Protein AF-A0AA43P9N4-F1 (afdb_monomer)

Mean predicted aligned error: 14.71 Å

Solvent-accessible surface area (backbone atoms only — not comparable to full-atom values): 11598 Å² total; per-residue (Å²): 132,89,77,78,71,86,48,99,81,67,68,83,77,79,52,69,88,36,72,72,28,52,76,65,68,48,70,59,49,71,33,60,70,48,72,35,88,64,85,71,75,80,80,84,66,77,82,60,77,43,64,48,75,38,82,87,80,71,42,76,46,72,39,62,70,61,16,50,55,49,43,50,52,39,52,50,49,48,56,54,55,35,32,35,39,61,33,65,57,50,68,34,79,91,37,47,80,45,54,61,52,53,46,49,34,35,52,35,49,56,47,54,71,39,95,83,48,48,77,67,48,51,55,50,31,55,55,38,33,33,74,71,39,74,35,75,68,11,20,52,74,72,35,38,38,74,40,79,70,89,68,69,82,70,84,80,61,81,84,85,80,85,84,80,87,82,84,83,88,78,92,80,80,90,83,83,80,83,89,82,87,86,132

Structure (mmCIF, N/CA/C/O backbone):
data_AF-A0AA43P9N4-F1
#
_entry.id   AF-A0AA43P9N4-F1
#
loop_
_atom_site.group_PDB
_atom_site.id
_atom_site.type_symbol
_atom_site.label_atom_id
_atom_site.label_alt_id
_atom_site.label_comp_id
_atom_site.label_asym_id
_atom_site.label_entity_id
_atom_site.label_seq_id
_atom_site.pdbx_PDB_ins_code
_atom_site.Cartn_x
_atom_site.Cartn_y
_atom_site.Cartn_z
_atom_site.occupancy
_atom_site.B_iso_or_equiv
_atom_site.auth_seq_id
_atom_site.auth_comp_id
_atom_site.auth_asym_id
_atom_site.auth_atom_id
_atom_site.pdbx_PDB_model_num
ATOM 1 N N . MET A 1 1 ? -8.082 39.454 5.914 1.00 48.25 1 MET A N 1
ATOM 2 C CA . MET A 1 1 ? -7.335 38.203 5.646 1.00 48.25 1 MET A CA 1
ATOM 3 C C . MET A 1 1 ? -8.307 37.032 5.696 1.00 48.25 1 MET A C 1
ATOM 5 O O . MET A 1 1 ? -9.006 36.926 6.700 1.00 48.25 1 MET A O 1
ATOM 9 N N . PRO A 1 2 ? -8.410 36.182 4.662 1.00 41.16 2 PRO A N 1
ATOM 10 C CA . PRO A 1 2 ? -9.247 34.990 4.741 1.00 41.16 2 PRO A CA 1
ATOM 11 C C . PRO A 1 2 ? -8.580 33.975 5.681 1.00 41.16 2 PRO A C 1
ATOM 13 O O . PRO A 1 2 ? -7.478 33.499 5.418 1.00 41.16 2 PRO A O 1
ATOM 16 N N . ARG A 1 3 ? -9.220 33.671 6.817 1.00 50.69 3 ARG A N 1
ATOM 17 C CA . ARG A 1 3 ? -8.787 32.587 7.711 1.00 50.69 3 ARG A CA 1
ATOM 18 C C . ARG A 1 3 ? -9.073 31.264 7.002 1.00 50.69 3 ARG A C 1
ATOM 20 O O . ARG A 1 3 ? -10.234 30.933 6.778 1.00 50.69 3 ARG A O 1
ATOM 27 N N . GLY A 1 4 ? -8.021 30.541 6.619 1.00 51.47 4 GLY A N 1
ATOM 28 C CA . GLY A 1 4 ? -8.143 29.205 6.039 1.00 51.47 4 GLY A CA 1
ATOM 29 C C . GLY A 1 4 ? -8.960 28.304 6.964 1.00 51.47 4 GLY A C 1
ATOM 30 O O . GLY A 1 4 ? -8.659 28.202 8.153 1.00 51.47 4 GLY A O 1
ATOM 31 N N . GLY A 1 5 ? -10.023 27.705 6.426 1.00 50.16 5 GLY A N 1
ATOM 32 C CA . GLY A 1 5 ? -10.921 26.836 7.178 1.00 50.16 5 GLY A CA 1
ATOM 33 C C . GLY A 1 5 ? -10.179 25.683 7.853 1.00 50.16 5 GLY A C 1
ATOM 34 O O . GLY A 1 5 ? -9.152 25.208 7.358 1.00 50.16 5 GLY A O 1
ATOM 35 N N . LYS A 1 6 ? -10.720 25.240 8.994 1.00 41.22 6 LYS A N 1
ATOM 36 C CA . LYS A 1 6 ? -10.247 24.080 9.756 1.00 41.22 6 LYS A CA 1
ATOM 37 C C . LYS A 1 6 ? -10.064 22.907 8.795 1.00 41.22 6 LYS A C 1
ATOM 39 O O . LYS A 1 6 ? -11.031 22.408 8.222 1.00 41.22 6 LYS A O 1
ATOM 44 N N . ARG A 1 7 ? -8.815 22.499 8.573 1.00 52.53 7 ARG A N 1
ATOM 45 C CA . ARG A 1 7 ? -8.527 21.334 7.738 1.00 52.53 7 ARG A CA 1
ATOM 46 C C . ARG A 1 7 ? -9.026 20.111 8.498 1.00 52.53 7 ARG A C 1
ATOM 48 O O . ARG A 1 7 ? -8.911 20.053 9.719 1.00 52.53 7 ARG A O 1
ATOM 55 N N . VAL A 1 8 ? -9.505 19.099 7.783 1.00 48.53 8 VAL A N 1
ATOM 56 C CA . VAL A 1 8 ? -9.895 17.803 8.376 1.00 48.53 8 VAL A CA 1
ATOM 57 C C . VAL A 1 8 ? -8.758 17.201 9.233 1.00 48.53 8 VAL A C 1
ATOM 59 O O . VAL A 1 8 ? -9.016 16.434 10.148 1.00 48.53 8 VAL A O 1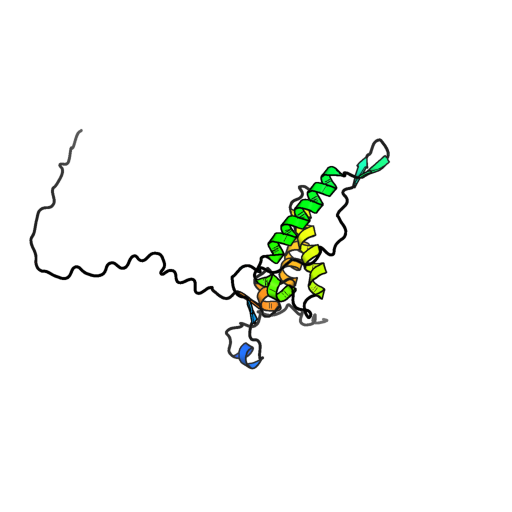
ATOM 62 N N . ARG A 1 9 ? -7.506 17.622 8.989 1.00 52.12 9 ARG A N 1
ATOM 63 C CA . ARG A 1 9 ? -6.282 17.235 9.711 1.00 52.12 9 ARG A CA 1
ATOM 64 C C . ARG A 1 9 ? -5.695 18.313 10.649 1.00 52.12 9 ARG A C 1
ATOM 66 O O . ARG A 1 9 ? -4.542 18.192 11.042 1.00 52.12 9 ARG A O 1
ATOM 73 N N . SER A 1 10 ? -6.403 19.404 10.965 1.00 42.53 10 SER A N 1
ATOM 74 C CA . SER A 1 10 ? -5.887 20.433 11.890 1.00 42.53 10 SER A CA 1
ATOM 75 C C . SER A 1 10 ? -6.418 20.221 13.311 1.00 42.53 10 SER A C 1
ATOM 77 O O . SER A 1 10 ? -7.573 20.553 13.598 1.00 42.53 10 SER A O 1
ATOM 79 N N . GLY A 1 11 ? -5.556 19.689 14.177 1.00 50.78 11 GLY A N 1
ATOM 80 C CA . GLY A 1 11 ? -5.779 19.472 15.609 1.00 50.78 11 GLY A CA 1
ATOM 81 C C . GLY A 1 11 ? -5.122 18.168 16.083 1.00 50.78 11 GLY A C 1
ATOM 82 O O . GLY A 1 11 ? -5.009 17.247 15.273 1.00 50.78 11 GLY A O 1
ATOM 83 N N . PRO A 1 12 ? -4.688 18.068 17.355 1.00 55.56 12 PRO A N 1
ATOM 84 C CA . PRO A 1 12 ? -4.285 16.792 17.943 1.00 55.56 12 PRO A CA 1
ATOM 85 C C . PRO A 1 12 ? -5.411 15.773 17.764 1.00 55.56 12 PRO A C 1
ATOM 87 O O . PRO A 1 12 ? -6.582 16.112 17.977 1.00 55.56 12 PRO A O 1
ATOM 90 N N . MET A 1 13 ? -5.076 14.557 17.326 1.00 53.44 13 MET A N 1
ATOM 91 C CA . MET A 1 13 ? -6.088 13.514 17.176 1.00 53.44 13 MET A CA 1
ATOM 92 C C . MET A 1 13 ? -6.719 13.211 18.542 1.00 53.44 13 MET A C 1
ATOM 94 O O . MET A 1 13 ? -6.006 13.211 19.547 1.00 53.44 13 MET A O 1
ATOM 98 N N . PRO A 1 14 ? -8.051 13.024 18.610 1.00 57.06 14 PRO A N 1
ATOM 99 C CA . PRO A 1 14 ? -8.719 12.706 19.863 1.00 57.06 14 PRO A CA 1
ATOM 100 C C . PRO A 1 14 ? -8.124 11.439 20.473 1.00 57.06 14 PRO A C 1
ATOM 102 O O . PRO A 1 14 ? -8.077 10.403 19.815 1.00 57.06 14 PRO A O 1
ATOM 105 N N . ASP A 1 15 ? -7.692 11.525 21.728 1.00 55.41 15 ASP A N 1
ATOM 106 C CA . ASP A 1 15 ? -7.160 10.375 22.448 1.00 55.41 15 ASP A CA 1
ATOM 107 C C . ASP A 1 15 ? -8.287 9.342 22.651 1.00 55.41 15 ASP A C 1
ATOM 109 O O . ASP A 1 15 ? -9.317 9.687 23.254 1.00 55.41 15 ASP A O 1
ATOM 113 N N . PRO A 1 16 ? -8.134 8.106 22.142 1.00 55.56 16 PRO A N 1
ATOM 114 C CA . PRO A 1 16 ? -9.140 7.053 22.248 1.00 55.56 16 PRO A CA 1
ATOM 115 C C . PRO A 1 16 ? -9.376 6.573 23.687 1.00 55.56 16 PRO A C 1
ATOM 117 O O . PRO A 1 16 ? -10.420 5.989 23.953 1.00 55.56 16 PRO A O 1
ATOM 120 N N . SER A 1 17 ? -8.444 6.828 24.611 1.00 51.50 17 SER A N 1
ATOM 121 C CA . SER A 1 17 ? -8.569 6.502 26.039 1.00 51.50 17 SER A CA 1
ATOM 122 C C . SER A 1 17 ? -9.149 7.644 26.884 1.00 51.50 17 SER A C 1
ATOM 124 O O . SER A 1 17 ? -9.390 7.482 28.079 1.00 51.50 17 SER A O 1
ATOM 126 N N . SER A 1 18 ? -9.406 8.810 26.280 1.00 50.12 18 SER A N 1
ATOM 127 C CA . SER A 1 18 ? -9.945 9.962 27.003 1.00 50.12 18 SER A CA 1
ATOM 128 C C . SER A 1 18 ? -11.467 9.891 27.161 1.00 50.12 18 SER A C 1
ATOM 130 O O . SER A 1 18 ? -12.208 9.648 26.204 1.00 50.12 18 SER A O 1
ATOM 132 N N . GLY A 1 19 ? -11.969 10.246 28.349 1.00 45.75 19 GLY A N 1
ATOM 133 C CA . GLY A 1 19 ? -13.414 10.315 28.621 1.00 45.75 19 GLY A CA 1
ATOM 134 C C . GLY A 1 19 ? -14.182 11.310 27.729 1.00 45.75 19 GLY A C 1
ATOM 135 O O . GLY A 1 19 ? -15.407 11.253 27.635 1.00 45.75 19 GLY A O 1
ATOM 136 N N . ALA A 1 20 ? -13.487 12.219 27.034 1.00 48.75 20 ALA A N 1
ATOM 137 C CA . ALA A 1 20 ? -14.084 13.107 26.035 1.00 48.75 20 ALA A CA 1
ATOM 138 C C . ALA A 1 20 ? -14.375 12.399 24.696 1.00 48.75 20 ALA A C 1
ATOM 140 O O . ALA A 1 20 ? -15.342 12.759 24.022 1.00 48.75 20 ALA A O 1
ATOM 141 N N . SER A 1 21 ? -13.567 11.405 24.317 1.00 46.81 21 SER A N 1
ATOM 142 C CA . SER A 1 21 ? -13.786 10.542 23.145 1.00 46.81 21 SER A CA 1
ATOM 143 C C . SER A 1 21 ? -14.826 9.458 23.431 1.00 46.81 21 SER A C 1
ATOM 145 O O . SER A 1 21 ? -15.671 9.179 22.579 1.00 46.81 21 SER A O 1
ATOM 147 N N . GLU A 1 22 ? -14.854 8.940 24.660 1.00 43.81 22 GLU A N 1
ATOM 148 C CA . GLU A 1 22 ? -15.878 8.002 25.137 1.00 43.81 22 GLU A CA 1
ATOM 149 C C . GLU A 1 22 ? -17.280 8.640 25.130 1.00 43.81 22 GLU A C 1
ATOM 151 O O . GLU A 1 22 ? -18.220 8.080 24.567 1.00 43.81 22 GLU A O 1
ATOM 156 N N . ARG A 1 23 ? -17.411 9.895 25.597 1.00 38.50 23 ARG A N 1
ATOM 157 C CA . ARG A 1 23 ? -18.658 10.686 25.474 1.00 38.50 23 ARG A CA 1
ATOM 158 C C . ARG A 1 23 ? -19.077 10.976 24.029 1.00 38.50 23 ARG A C 1
ATOM 160 O O . ARG A 1 23 ? -20.227 11.335 23.796 1.00 38.50 23 ARG A O 1
ATOM 167 N N . ARG A 1 24 ? -18.160 10.857 23.063 1.00 44.56 24 ARG A N 1
ATOM 168 C CA . ARG A 1 24 ? -18.432 11.006 21.623 1.00 44.56 24 ARG A CA 1
ATOM 169 C 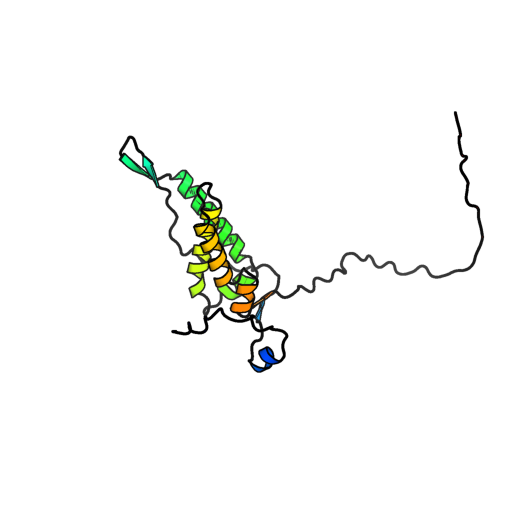C . ARG A 1 24 ? -18.709 9.666 20.928 1.00 44.56 24 ARG A C 1
ATOM 171 O O . ARG A 1 24 ? -18.892 9.665 19.715 1.00 44.56 24 ARG A O 1
ATOM 178 N N . GLY A 1 25 ? -18.746 8.550 21.666 1.00 39.19 25 GLY A N 1
ATOM 179 C CA . GLY A 1 25 ? -19.002 7.211 21.121 1.00 39.19 25 GLY A CA 1
ATOM 180 C C . GLY A 1 25 ? -17.868 6.667 20.249 1.00 39.19 25 GLY A C 1
ATOM 181 O O . GLY A 1 25 ? -18.087 5.777 19.431 1.00 39.19 25 GLY A O 1
ATOM 182 N N . TYR A 1 26 ? -16.660 7.217 20.382 1.00 38.91 26 TYR A N 1
ATOM 183 C CA . TYR A 1 26 ? -15.502 6.808 19.599 1.00 38.91 26 TYR A CA 1
ATOM 184 C C . TYR A 1 26 ? -14.810 5.621 20.279 1.00 38.91 26 TYR A C 1
ATOM 186 O O . TYR A 1 26 ? -13.833 5.781 21.004 1.00 38.91 26 TYR A O 1
ATOM 194 N N . THR A 1 27 ? -15.345 4.418 20.081 1.00 49.28 27 THR A N 1
ATOM 195 C CA . THR A 1 27 ? -14.697 3.170 20.509 1.00 49.28 27 THR A CA 1
ATOM 196 C C . 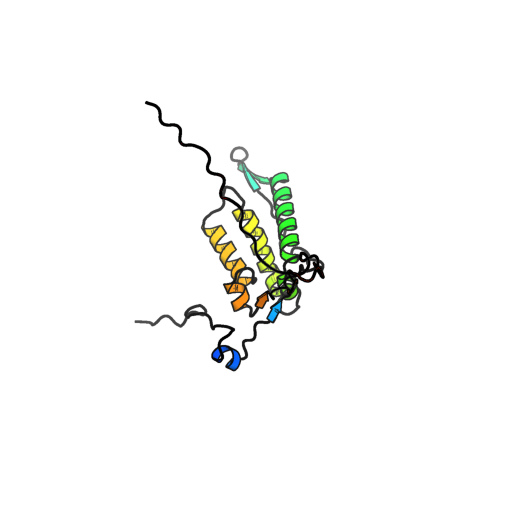THR A 1 27 ? -13.961 2.558 19.325 1.00 49.28 27 THR A C 1
ATOM 198 O O . THR A 1 27 ? -14.594 2.195 18.329 1.00 49.28 27 THR A O 1
ATOM 201 N N . LEU A 1 28 ? -12.634 2.433 19.420 1.00 58.72 28 LEU A N 1
ATOM 202 C CA . LEU A 1 28 ? -11.847 1.751 18.395 1.00 58.72 28 LEU A CA 1
ATOM 203 C C . LEU A 1 28 ? -12.280 0.280 18.311 1.00 58.72 28 LEU A C 1
ATOM 205 O O . LEU A 1 28 ? -12.289 -0.441 19.308 1.00 58.72 28 LEU A O 1
ATOM 209 N N . ARG A 1 29 ? -12.623 -0.186 17.112 1.00 66.12 29 ARG A N 1
ATOM 210 C CA . ARG A 1 29 ? -12.877 -1.593 16.828 1.00 66.12 29 ARG A CA 1
ATOM 211 C C . ARG A 1 29 ? -11.566 -2.369 16.920 1.00 66.12 29 ARG A C 1
ATOM 213 O O . ARG A 1 29 ? -10.650 -2.141 16.131 1.00 66.12 29 ARG A O 1
ATOM 220 N N . SER A 1 30 ? -11.511 -3.315 17.852 1.00 72.88 30 SER A N 1
ATOM 221 C CA . SER A 1 30 ? -10.349 -4.185 18.025 1.00 72.88 30 SER A CA 1
ATOM 222 C C . SER A 1 30 ? -10.261 -5.221 16.903 1.00 72.88 30 SER A C 1
ATOM 224 O O . SER A 1 30 ? -11.192 -5.999 16.681 1.00 72.88 30 SER A O 1
ATOM 226 N N . LEU A 1 31 ? -9.143 -5.225 16.186 1.00 80.62 31 LEU A N 1
ATOM 227 C CA . LEU A 1 31 ? -8.748 -6.268 15.251 1.00 80.62 31 LEU A CA 1
ATOM 228 C C . LEU A 1 31 ? -7.839 -7.257 15.995 1.00 80.62 31 LEU A C 1
ATOM 230 O O . LEU A 1 31 ? -6.896 -6.819 16.652 1.00 80.62 31 LEU A O 1
ATOM 234 N N . PRO A 1 32 ? -8.086 -8.574 15.910 1.00 80.62 32 PRO A N 1
ATOM 235 C CA . PRO A 1 32 ? -7.220 -9.560 16.551 1.00 80.62 32 PRO A CA 1
ATOM 236 C C . PRO A 1 32 ? -5.834 -9.552 15.897 1.00 80.62 32 PRO A C 1
ATOM 238 O O . PRO A 1 32 ? -5.758 -9.507 14.668 1.00 80.62 32 PRO A O 1
ATOM 241 N N . ASN A 1 33 ? -4.760 -9.675 16.682 1.00 83.62 33 ASN A N 1
ATOM 242 C CA . ASN A 1 33 ? -3.370 -9.681 16.197 1.00 83.62 33 ASN A CA 1
ATOM 243 C C . ASN A 1 33 ? -2.943 -11.010 15.554 1.00 83.62 33 ASN A C 1
ATOM 245 O O . ASN A 1 33 ? -1.771 -11.349 15.456 1.00 83.62 33 ASN A O 1
ATOM 249 N N . THR A 1 34 ? -3.913 -11.777 15.073 1.00 84.00 34 THR A N 1
ATOM 250 C CA . THR A 1 34 ? -3.665 -13.022 14.358 1.00 84.00 34 THR A CA 1
ATOM 251 C C . THR A 1 34 ? -3.779 -12.788 12.864 1.00 84.00 34 THR A C 1
ATOM 253 O O . THR A 1 34 ? -4.564 -11.954 12.402 1.00 84.00 34 THR A O 1
ATOM 256 N N . GLU A 1 35 ? -3.061 -13.578 12.076 1.00 88.31 35 GLU A N 1
ATOM 257 C CA . GLU A 1 35 ? -3.157 -13.514 10.620 1.00 88.31 35 GLU A CA 1
ATOM 258 C C . GLU A 1 35 ? -4.591 -13.751 10.127 1.00 88.31 35 GLU A C 1
ATOM 260 O O . GLU A 1 35 ? -5.357 -14.545 10.690 1.00 88.31 35 GLU A O 1
ATOM 265 N N . TYR A 1 36 ? -4.975 -13.067 9.054 1.00 89.25 36 TYR A N 1
ATOM 266 C CA . TYR A 1 36 ? -6.214 -13.350 8.347 1.00 89.25 36 TYR A CA 1
ATOM 267 C C . TYR A 1 36 ? -6.060 -14.601 7.479 1.00 89.25 36 TYR A C 1
ATOM 269 O O . TYR A 1 36 ? -5.251 -14.656 6.559 1.00 89.25 36 TYR A O 1
ATOM 277 N N . LYS A 1 37 ? -6.903 -15.603 7.746 1.00 88.38 37 LYS A N 1
ATOM 278 C CA . LYS A 1 37 ? -6.884 -16.905 7.056 1.00 88.38 37 LYS A CA 1
ATOM 279 C C . LYS A 1 37 ? -7.808 -16.985 5.834 1.00 88.38 37 LYS A C 1
ATOM 281 O O . LYS A 1 37 ? -7.944 -18.045 5.232 1.00 88.38 37 LYS A O 1
ATOM 286 N N . GLY A 1 38 ? -8.516 -15.907 5.495 1.00 87.06 38 GLY A N 1
ATOM 287 C CA . GLY A 1 38 ? -9.468 -15.925 4.386 1.00 87.06 38 GLY A CA 1
ATOM 288 C C . GLY A 1 38 ? -8.804 -15.708 3.026 1.00 87.06 38 GLY A C 1
ATOM 289 O O . GLY A 1 38 ? -7.712 -15.158 2.920 1.00 87.06 38 GLY A O 1
ATOM 290 N N . ARG A 1 39 ? -9.502 -16.092 1.951 1.00 90.88 39 ARG A N 1
ATOM 291 C CA . ARG A 1 39 ? -8.993 -15.915 0.585 1.00 90.88 39 ARG A CA 1
ATOM 292 C C . ARG A 1 39 ? -8.949 -14.423 0.193 1.00 90.88 39 ARG A C 1
ATOM 294 O O . ARG A 1 39 ? -9.999 -13.758 0.282 1.00 90.88 39 ARG A O 1
ATOM 301 N N . PRO A 1 40 ? -7.801 -13.916 -0.298 1.00 93.31 40 PRO A N 1
ATOM 302 C CA . PRO A 1 40 ? -7.711 -12.590 -0.901 1.00 93.31 40 PRO A CA 1
ATOM 303 C C . PRO A 1 40 ? -8.688 -12.453 -2.083 1.00 93.31 40 PRO A C 1
ATOM 305 O O . PRO A 1 40 ? -8.908 -13.425 -2.816 1.00 93.31 40 PRO A O 1
ATOM 308 N N . PRO A 1 41 ? -9.305 -11.280 -2.301 1.00 94.62 41 PRO A N 1
ATOM 309 C CA . PRO A 1 41 ? -10.028 -11.023 -3.537 1.00 94.62 41 PRO A CA 1
ATOM 310 C C . PRO A 1 41 ? -9.070 -11.028 -4.736 1.00 94.62 41 PRO A C 1
ATOM 312 O O . PRO A 1 41 ? -7.856 -10.882 -4.584 1.00 94.62 41 PRO A O 1
ATOM 315 N N . LYS A 1 42 ? -9.627 -11.179 -5.943 1.00 95.44 42 LYS A N 1
ATOM 316 C CA . LYS A 1 42 ? -8.856 -11.018 -7.182 1.00 95.44 42 LYS A CA 1
ATOM 317 C C . LYS A 1 42 ? -8.250 -9.612 -7.214 1.00 95.44 42 LYS A C 1
ATOM 319 O O . LYS A 1 42 ? -8.951 -8.650 -6.898 1.00 95.44 42 LYS A O 1
ATOM 324 N N . PHE A 1 43 ? -6.977 -9.517 -7.596 1.00 96.12 43 PHE A N 1
ATOM 325 C CA . PHE A 1 43 ? -6.298 -8.236 -7.760 1.00 96.12 43 PHE A CA 1
ATOM 326 C C . PHE A 1 43 ? -7.080 -7.363 -8.763 1.00 96.12 43 PHE A C 1
ATOM 328 O O . PHE A 1 43 ? -7.365 -7.835 -9.868 1.00 96.12 43 PHE A O 1
ATOM 335 N N . PRO A 1 44 ? -7.525 -6.152 -8.372 1.00 95.94 44 PRO A N 1
ATOM 336 C CA . PRO A 1 44 ? -8.474 -5.375 -9.168 1.00 95.94 44 PRO A CA 1
ATOM 337 C C . PRO A 1 44 ? -7.819 -4.534 -10.271 1.00 95.94 44 PRO A C 1
ATOM 339 O O . PRO A 1 44 ? -8.529 -4.078 -11.164 1.00 95.94 44 PRO A O 1
ATOM 342 N N . LEU A 1 45 ? -6.504 -4.298 -10.209 1.00 96.25 45 LEU A N 1
ATOM 343 C CA . LEU A 1 45 ? -5.791 -3.537 -11.234 1.00 96.25 45 LEU A CA 1
ATOM 344 C C . LEU A 1 45 ? -5.404 -4.442 -12.412 1.00 96.25 45 LEU A C 1
ATOM 346 O O . LEU A 1 45 ? -5.130 -5.627 -12.206 1.00 96.25 45 LEU A O 1
ATOM 350 N N . PRO A 1 46 ? -5.364 -3.904 -13.644 1.00 96.44 46 PRO A N 1
ATOM 351 C CA . PRO A 1 46 ? -4.819 -4.638 -14.777 1.00 96.44 46 PRO A CA 1
ATOM 352 C C . PRO A 1 46 ? -3.324 -4.923 -14.558 1.00 96.44 46 PRO A C 1
ATOM 354 O O . PRO A 1 46 ? -2.668 -4.144 -13.851 1.00 96.44 46 PRO A O 1
ATOM 357 N N . PRO A 1 47 ? -2.776 -5.982 -15.182 1.00 95.06 47 PRO A N 1
ATOM 358 C CA . PRO A 1 47 ? -1.342 -6.239 -15.177 1.00 95.06 47 PRO A CA 1
ATOM 359 C C . PRO A 1 47 ? -0.560 -5.002 -15.618 1.00 95.06 47 PRO A C 1
ATOM 361 O O . PRO A 1 47 ? -0.984 -4.272 -16.518 1.00 95.06 47 PRO A O 1
ATOM 364 N N . TYR A 1 48 ? 0.555 -4.744 -14.953 1.00 93.88 48 TYR A N 1
ATOM 365 C CA . TYR A 1 48 ? 1.486 -3.702 -15.336 1.00 93.88 48 TYR A CA 1
ATOM 366 C C . TYR A 1 48 ? 2.292 -4.155 -16.560 1.00 93.88 48 TYR A C 1
ATOM 368 O O . TYR A 1 48 ? 2.691 -5.318 -16.644 1.00 93.88 48 TYR A O 1
ATOM 376 N N . VAL A 1 49 ? 2.492 -3.244 -17.513 1.00 94.50 49 VAL A N 1
ATOM 377 C CA . VAL A 1 49 ? 3.219 -3.500 -18.763 1.00 94.50 49 VAL A CA 1
ATOM 378 C C . VAL A 1 49 ? 4.377 -2.517 -18.835 1.00 94.50 49 VAL A C 1
ATOM 380 O O . VAL A 1 49 ? 4.156 -1.311 -18.964 1.00 94.50 49 VAL A O 1
ATOM 383 N N . LEU A 1 50 ? 5.600 -3.033 -18.728 1.00 91.94 50 LEU A N 1
ATOM 384 C CA . LEU A 1 50 ? 6.819 -2.264 -18.930 1.00 91.94 50 LEU A CA 1
ATOM 385 C C . LEU A 1 50 ? 7.028 -2.080 -20.427 1.00 91.94 50 LEU A C 1
ATOM 387 O O . LEU A 1 50 ? 6.972 -3.031 -21.210 1.00 91.94 50 LEU A O 1
ATOM 391 N N . ARG A 1 51 ? 7.240 -0.827 -20.817 1.00 92.00 51 ARG A N 1
ATOM 392 C CA . ARG A 1 51 ? 7.562 -0.451 -22.1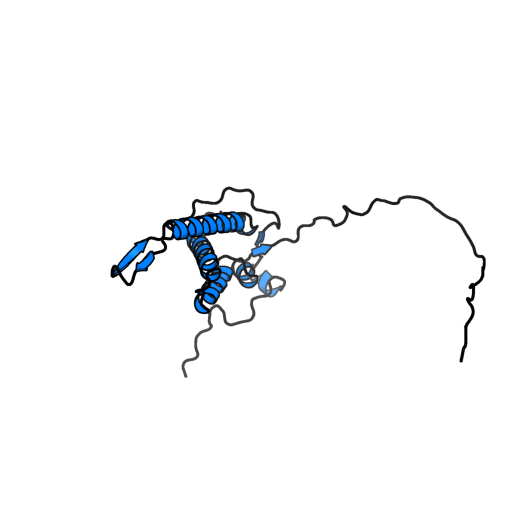84 1.00 92.00 51 ARG A CA 1
ATOM 393 C C . ARG A 1 51 ? 8.754 0.470 -22.148 1.00 92.00 51 ARG A C 1
ATOM 395 O O . ARG A 1 51 ? 8.696 1.507 -21.487 1.00 92.00 51 ARG A O 1
ATOM 402 N N . ASP A 1 52 ? 9.770 0.106 -22.904 1.00 87.25 52 ASP A N 1
ATOM 403 C CA . ASP A 1 52 ? 10.954 0.920 -23.082 1.00 87.25 52 ASP A CA 1
ATOM 404 C C . ASP A 1 52 ? 10.936 1.512 -24.483 1.00 87.25 52 ASP A C 1
ATOM 406 O O . ASP A 1 52 ? 10.547 0.868 -25.459 1.00 87.25 52 ASP A O 1
ATOM 410 N N . PHE A 1 53 ? 11.306 2.785 -24.573 1.00 89.50 53 PHE A N 1
ATOM 411 C CA . PHE A 1 53 ? 11.452 3.443 -25.859 1.00 89.50 53 PHE A CA 1
ATOM 412 C C . PHE A 1 53 ? 12.826 3.106 -26.426 1.00 89.50 53 PHE A C 1
ATOM 414 O O . PHE A 1 53 ? 13.849 3.556 -25.898 1.00 89.50 53 PHE A O 1
ATOM 421 N N . ASP A 1 54 ? 12.840 2.329 -27.500 1.00 90.56 54 ASP A N 1
ATOM 422 C CA . ASP A 1 54 ? 14.054 2.044 -28.239 1.00 90.56 54 ASP A CA 1
ATOM 423 C C . ASP A 1 54 ? 14.387 3.243 -29.137 1.00 90.56 54 ASP A C 1
ATOM 425 O O . ASP A 1 54 ? 13.598 3.678 -29.977 1.00 90.56 54 ASP A O 1
ATOM 429 N N . LYS A 1 55 ? 15.570 3.821 -28.922 1.00 90.75 55 LYS A N 1
ATOM 430 C CA . LYS A 1 55 ? 16.014 5.024 -29.636 1.00 90.75 55 LYS A CA 1
ATOM 431 C C . LYS A 1 55 ? 16.398 4.735 -31.0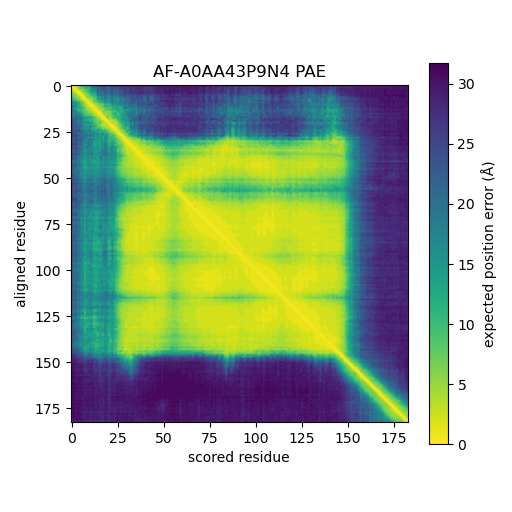81 1.00 90.75 55 LYS A C 1
ATOM 433 O O . LYS A 1 55 ? 16.315 5.656 -31.892 1.00 90.75 55 LYS A O 1
ATOM 438 N N . ASP A 1 56 ? 16.806 3.505 -31.383 1.00 89.38 56 ASP A N 1
ATOM 439 C CA . ASP A 1 56 ? 17.296 3.133 -32.708 1.00 89.38 56 ASP A CA 1
ATOM 440 C C . ASP A 1 56 ? 16.129 2.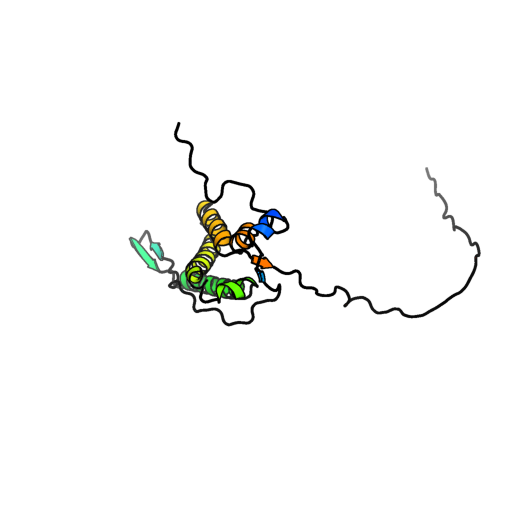812 -33.645 1.00 89.38 56 ASP A C 1
ATOM 442 O O . ASP A 1 56 ? 16.064 3.333 -34.758 1.00 89.38 56 ASP A O 1
ATOM 446 N N . SER A 1 57 ? 15.164 2.016 -33.177 1.00 88.00 57 SER A N 1
ATOM 447 C CA . SER A 1 57 ? 13.930 1.730 -33.921 1.00 88.00 57 SER A CA 1
ATOM 448 C C . SER A 1 57 ? 12.877 2.843 -33.822 1.00 88.00 57 SER A C 1
ATOM 450 O O . SER A 1 57 ? 11.962 2.885 -34.639 1.00 88.00 57 SER A O 1
ATOM 452 N N . GLN A 1 58 ? 13.015 3.768 -32.863 1.00 89.00 58 GLN A N 1
ATOM 453 C CA . GLN A 1 58 ? 12.019 4.794 -32.513 1.00 89.00 58 GLN A CA 1
ATOM 454 C C . GLN A 1 58 ? 10.648 4.222 -32.115 1.00 89.00 58 GLN A C 1
ATOM 456 O O . GLN A 1 58 ? 9.622 4.899 -32.234 1.00 89.00 58 GLN A O 1
ATOM 461 N N . GLU A 1 59 ? 10.623 2.990 -31.612 1.00 90.62 59 GLU A N 1
ATOM 462 C CA . GLU A 1 59 ? 9.409 2.286 -31.215 1.00 90.62 59 GLU A CA 1
ATOM 463 C C . GLU A 1 59 ? 9.372 2.021 -29.705 1.00 90.62 59 GLU A C 1
ATOM 465 O O . GLU A 1 59 ? 10.389 1.951 -29.015 1.00 90.62 59 GLU A O 1
ATOM 470 N N . TRP A 1 60 ? 8.158 1.875 -29.174 1.00 89.06 60 TRP A N 1
ATOM 471 C CA . TRP A 1 60 ? 7.955 1.390 -27.812 1.00 89.06 60 TRP A CA 1
ATOM 472 C C . TRP A 1 60 ? 7.964 -0.133 -27.825 1.00 89.06 60 TRP A C 1
ATOM 474 O O . TRP A 1 60 ? 7.021 -0.752 -28.321 1.00 89.06 60 TRP A O 1
ATOM 484 N N . VAL A 1 61 ? 9.003 -0.725 -27.250 1.00 90.88 61 VAL A N 1
ATOM 485 C CA . VAL A 1 61 ? 9.147 -2.175 -27.133 1.00 90.88 61 VAL A CA 1
ATOM 486 C C . VAL A 1 61 ? 8.626 -2.610 -25.768 1.00 90.88 61 VAL A C 1
ATOM 488 O O . VAL A 1 61 ? 8.971 -2.028 -24.741 1.00 90.88 61 VAL A O 1
ATOM 491 N N . GLU A 1 62 ? 7.758 -3.620 -25.745 1.00 91.88 62 GLU A N 1
ATOM 492 C CA . GLU A 1 62 ? 7.268 -4.192 -24.490 1.00 91.88 62 GLU A CA 1
ATOM 493 C C . GLU A 1 62 ? 8.321 -5.123 -23.884 1.00 91.88 62 GLU A C 1
ATOM 495 O O . GLU A 1 62 ? 8.692 -6.131 -24.492 1.00 91.88 62 GLU A O 1
ATOM 500 N N . ASP A 1 63 ? 8.757 -4.831 -22.659 1.00 92.06 63 ASP A N 1
ATOM 501 C CA . ASP A 1 63 ? 9.574 -5.759 -21.883 1.00 92.06 63 ASP A CA 1
ATOM 502 C C . ASP A 1 63 ? 8.655 -6.780 -21.210 1.00 92.06 63 ASP A C 1
ATOM 504 O O . ASP A 1 63 ? 8.089 -6.553 -20.133 1.00 92.06 63 ASP A O 1
ATOM 508 N N . ARG A 1 64 ? 8.479 -7.927 -21.871 1.00 91.81 64 ARG A N 1
ATOM 509 C CA . ARG A 1 64 ? 7.651 -9.014 -21.342 1.00 91.81 64 ARG A CA 1
ATOM 510 C C . ARG A 1 64 ? 8.213 -9.578 -20.037 1.00 91.81 64 ARG A C 1
ATOM 512 O O . ARG A 1 64 ? 7.436 -9.796 -19.113 1.00 91.81 64 ARG A O 1
ATOM 519 N N . ALA A 1 65 ? 9.526 -9.788 -19.944 1.00 91.62 65 ALA A N 1
ATOM 520 C CA . ALA A 1 65 ? 10.142 -10.391 -18.762 1.00 91.62 65 ALA A CA 1
ATOM 521 C C . ALA A 1 65 ? 10.073 -9.442 -17.555 1.00 91.62 65 ALA A C 1
ATOM 523 O O . ALA A 1 65 ? 9.696 -9.851 -16.453 1.00 91.62 65 ALA A O 1
ATOM 524 N N . GLY A 1 66 ? 10.346 -8.152 -17.772 1.00 92.81 66 GLY A N 1
ATOM 525 C CA . GLY A 1 66 ? 10.158 -7.114 -16.763 1.00 92.81 66 GLY A CA 1
ATOM 526 C C . GLY A 1 66 ? 8.699 -6.995 -16.326 1.00 92.81 66 GLY A C 1
ATOM 527 O O . GLY A 1 66 ? 8.414 -6.963 -15.130 1.00 92.81 66 GLY A O 1
ATOM 528 N N . SER A 1 67 ? 7.755 -7.024 -17.272 1.00 94.31 67 SER A N 1
ATOM 529 C CA . SER A 1 67 ? 6.316 -7.004 -16.965 1.00 94.31 67 SER A CA 1
ATOM 530 C C . SER A 1 67 ? 5.887 -8.209 -16.125 1.00 94.31 67 SER A C 1
ATOM 532 O O . SER A 1 67 ? 5.133 -8.056 -15.166 1.00 94.31 67 SER A O 1
ATOM 534 N N . GLU A 1 68 ? 6.350 -9.414 -16.457 1.00 95.06 68 GLU A N 1
ATOM 535 C CA . GLU A 1 68 ? 6.038 -10.631 -15.699 1.00 95.06 68 GLU A CA 1
ATOM 536 C C . GLU A 1 68 ? 6.579 -10.553 -14.267 1.00 95.06 68 GLU A C 1
ATOM 538 O O . GLU A 1 68 ? 5.802 -10.728 -13.326 1.00 95.06 68 GLU A O 1
ATOM 543 N N . SER A 1 69 ? 7.855 -10.187 -14.092 1.00 95.12 69 SER A N 1
ATOM 544 C CA . SER A 1 69 ? 8.459 -10.046 -12.757 1.00 95.12 69 SER A CA 1
ATOM 545 C C . SER A 1 69 ? 7.758 -8.984 -11.897 1.00 95.12 69 SER A C 1
ATOM 547 O O . SER A 1 69 ? 7.515 -9.203 -10.708 1.00 95.12 69 SER A O 1
ATOM 549 N N . TRP A 1 70 ? 7.335 -7.866 -12.500 1.00 95.94 70 TRP A N 1
ATOM 550 C CA . TRP A 1 70 ? 6.559 -6.830 -11.816 1.00 95.94 70 TRP A CA 1
ATOM 551 C C . TRP A 1 70 ? 5.219 -7.367 -11.303 1.00 95.94 70 TRP A C 1
ATOM 553 O O . TRP A 1 70 ? 4.857 -7.178 -10.141 1.00 95.94 70 TRP A O 1
ATOM 563 N N . ASN A 1 71 ? 4.466 -8.051 -12.165 1.00 96.56 71 ASN A N 1
ATOM 564 C CA . ASN A 1 71 ? 3.144 -8.580 -11.826 1.00 96.56 71 ASN A CA 1
ATOM 565 C C . ASN A 1 71 ? 3.210 -9.719 -10.795 1.00 96.56 71 ASN A C 1
ATOM 567 O O . ASN A 1 71 ? 2.295 -9.867 -9.974 1.00 96.56 71 ASN A O 1
ATOM 571 N N . GLU A 1 72 ? 4.285 -10.508 -10.808 1.00 97.25 72 GLU A N 1
ATOM 572 C CA . GLU A 1 72 ? 4.565 -11.506 -9.776 1.00 97.25 72 GLU A CA 1
ATOM 573 C C . GLU A 1 72 ? 4.798 -10.835 -8.419 1.00 97.25 72 GLU A C 1
ATOM 575 O O . GLU A 1 72 ? 4.142 -11.193 -7.434 1.00 97.25 72 GLU A O 1
ATOM 580 N N . ARG A 1 73 ? 5.630 -9.785 -8.380 1.00 97.44 73 ARG A N 1
ATOM 581 C CA . ARG A 1 73 ? 5.890 -9.016 -7.158 1.00 97.44 73 ARG A CA 1
ATOM 582 C C . ARG A 1 73 ? 4.628 -8.356 -6.602 1.00 97.44 73 ARG A C 1
ATOM 584 O O . ARG A 1 73 ? 4.381 -8.410 -5.395 1.00 97.44 73 ARG A O 1
ATOM 591 N N . GLU A 1 74 ? 3.781 -7.788 -7.461 1.00 97.50 74 GLU A N 1
ATOM 592 C CA . GLU A 1 74 ? 2.480 -7.249 -7.042 1.00 97.50 74 GLU A CA 1
ATOM 593 C C . GLU A 1 74 ? 1.574 -8.327 -6.438 1.00 97.50 74 GLU A C 1
ATOM 595 O O . GLU A 1 74 ? 0.921 -8.103 -5.416 1.00 97.50 74 GLU A O 1
ATOM 600 N N . SER A 1 75 ? 1.543 -9.513 -7.047 1.00 97.06 75 SER A N 1
ATOM 601 C CA . SER A 1 75 ? 0.731 -10.632 -6.567 1.00 97.06 75 SER A CA 1
ATOM 602 C C . SER A 1 75 ? 1.204 -11.134 -5.201 1.00 97.06 75 SER A C 1
ATOM 604 O O . SER A 1 75 ? 0.377 -11.436 -4.335 1.00 97.06 75 SER A O 1
ATOM 606 N N . GLU A 1 76 ? 2.520 -11.175 -4.983 1.00 97.62 76 GLU A N 1
ATOM 607 C CA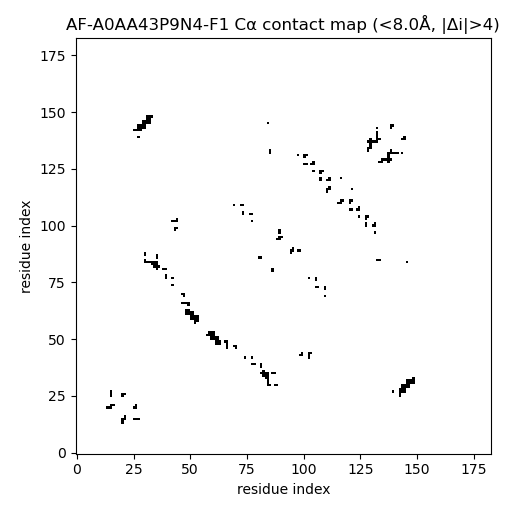 . GLU A 1 76 ? 3.126 -11.527 -3.701 1.00 97.62 76 GLU A CA 1
ATOM 608 C C . GLU A 1 76 ? 2.746 -10.519 -2.607 1.00 97.62 76 GLU A C 1
ATOM 610 O O . GLU A 1 76 ? 2.186 -10.904 -1.577 1.00 97.62 76 GLU A O 1
ATOM 615 N N . LEU A 1 77 ? 2.969 -9.222 -2.854 1.00 97.88 77 LEU A N 1
ATOM 616 C CA . LEU A 1 77 ? 2.632 -8.144 -1.920 1.00 97.88 77 LEU A CA 1
ATOM 617 C C . LEU A 1 77 ? 1.134 -8.102 -1.607 1.00 97.88 77 LEU A C 1
ATOM 619 O O . LEU A 1 77 ? 0.738 -7.931 -0.453 1.00 97.88 77 LEU A O 1
ATOM 623 N N . TRP A 1 78 ? 0.282 -8.311 -2.613 1.00 97.94 78 TRP A N 1
ATOM 624 C CA . TRP A 1 78 ? -1.155 -8.448 -2.406 1.00 97.94 78 TRP A CA 1
ATOM 625 C C . TRP A 1 78 ? -1.472 -9.615 -1.467 1.00 97.94 78 TRP A C 1
ATOM 627 O O . TRP A 1 78 ? -2.228 -9.450 -0.509 1.00 97.94 78 TRP A O 1
ATOM 637 N N . GLY A 1 79 ? -0.861 -10.780 -1.688 1.00 97.06 79 GLY A N 1
ATOM 638 C CA . GLY A 1 79 ? -1.001 -11.938 -0.808 1.00 97.06 79 GLY A CA 1
ATOM 639 C C . GLY A 1 79 ? -0.579 -11.644 0.633 1.00 97.06 79 GLY A C 1
ATOM 640 O O . GLY A 1 79 ? -1.309 -11.997 1.560 1.00 97.06 79 GLY A O 1
ATOM 641 N N . GLN A 1 80 ? 0.552 -10.960 0.822 1.00 96.38 80 GLN A N 1
ATOM 642 C CA . GLN A 1 80 ? 1.066 -10.577 2.140 1.00 96.38 80 GLN A CA 1
ATOM 643 C C . GLN A 1 80 ? 0.129 -9.603 2.862 1.00 96.38 80 GLN A C 1
ATOM 645 O O . GLN A 1 80 ? -0.231 -9.847 4.013 1.00 96.38 80 GLN A O 1
ATOM 650 N N . LEU A 1 81 ? -0.343 -8.549 2.185 1.00 96.62 81 LEU A N 1
ATOM 651 C CA . LEU A 1 81 ? -1.277 -7.586 2.778 1.00 96.62 81 LEU A CA 1
ATOM 652 C C . LEU A 1 81 ? -2.552 -8.263 3.266 1.00 96.62 81 LEU A C 1
ATOM 654 O O . LEU A 1 81 ? -3.032 -7.978 4.361 1.00 96.62 81 LEU A O 1
ATOM 658 N N . TRP A 1 82 ? -3.093 -9.194 2.482 1.00 96.25 82 TRP A N 1
ATOM 659 C CA . TRP A 1 82 ? -4.294 -9.912 2.885 1.00 96.25 82 TRP A CA 1
ATOM 660 C C . TRP A 1 82 ? -4.061 -10.909 4.023 1.00 96.25 82 TRP A C 1
ATOM 662 O O . TRP A 1 82 ? -5.051 -11.386 4.553 1.00 96.25 82 TRP A O 1
ATOM 672 N N . ARG A 1 83 ? -2.829 -11.189 4.467 1.00 95.00 83 ARG A N 1
ATOM 673 C CA . ARG A 1 83 ? -2.579 -11.945 5.712 1.00 95.00 83 ARG A CA 1
ATOM 674 C C . ARG A 1 83 ? -2.642 -11.074 6.963 1.00 95.00 83 ARG A C 1
ATOM 676 O O . ARG A 1 83 ? -2.786 -11.610 8.058 1.00 95.00 83 ARG A O 1
ATOM 683 N N . LEU A 1 84 ? -2.572 -9.753 6.829 1.00 93.62 84 LEU A N 1
ATOM 684 C CA . LEU A 1 84 ? -2.568 -8.846 7.972 1.00 93.62 84 LEU A CA 1
ATOM 685 C C . LEU A 1 84 ? -3.920 -8.836 8.715 1.00 93.62 84 LEU A C 1
ATOM 687 O O . LEU A 1 84 ? -4.969 -9.068 8.101 1.00 93.62 84 LEU A O 1
ATOM 691 N N . PRO A 1 85 ? -3.945 -8.500 10.019 1.00 90.75 85 PRO A N 1
ATOM 692 C CA . PRO A 1 85 ? -5.178 -8.323 10.788 1.00 90.75 85 PRO A CA 1
ATOM 693 C C . PRO A 1 85 ? -6.243 -7.448 10.112 1.00 90.75 85 PRO A C 1
ATOM 695 O O . PRO A 1 85 ? -7.436 -7.775 10.135 1.00 90.75 85 PRO A O 1
ATOM 698 N N . GLN A 1 86 ? -5.797 -6.371 9.462 1.00 92.56 86 GLN A N 1
ATOM 699 C CA . GLN A 1 86 ? -6.591 -5.367 8.753 1.00 92.56 86 GLN A CA 1
ATOM 700 C C . GLN A 1 86 ? -7.419 -5.960 7.609 1.00 92.56 86 GLN A C 1
ATOM 702 O O . GLN A 1 86 ? -8.506 -5.460 7.310 1.00 92.56 86 GLN A O 1
ATOM 707 N N . ALA A 1 87 ? -6.991 -7.082 7.028 1.00 93.62 87 ALA A N 1
ATOM 708 C CA . ALA A 1 87 ? -7.725 -7.770 5.973 1.00 93.62 87 ALA A CA 1
ATOM 709 C C . ALA A 1 87 ? -9.144 -8.189 6.401 1.00 93.62 87 ALA A C 1
ATOM 711 O O . ALA A 1 87 ? -10.069 -8.187 5.583 1.00 93.62 87 ALA A O 1
ATOM 712 N N . ARG A 1 88 ? -9.363 -8.453 7.700 1.00 89.19 88 ARG A N 1
ATOM 713 C CA . ARG A 1 88 ? -10.704 -8.694 8.272 1.00 89.19 88 ARG A CA 1
ATOM 714 C C . ARG A 1 88 ? -11.622 -7.484 8.133 1.00 89.19 88 ARG A C 1
ATOM 716 O O . ARG A 1 88 ? -12.826 -7.648 7.928 1.00 89.19 88 ARG A O 1
ATOM 723 N N . ALA A 1 89 ? -11.075 -6.277 8.265 1.00 91.50 89 ALA A N 1
ATOM 724 C CA . ALA A 1 89 ? -11.814 -5.043 8.044 1.00 91.50 89 ALA A CA 1
ATOM 725 C C . ALA A 1 89 ? -12.065 -4.842 6.547 1.00 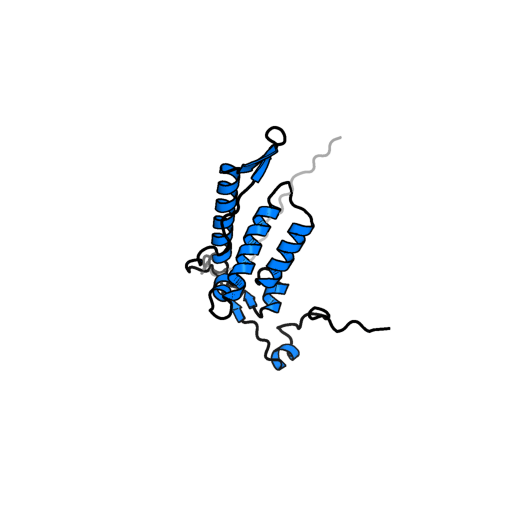91.50 89 ALA A C 1
ATOM 727 O O . ALA A 1 89 ? -13.213 -4.700 6.132 1.00 91.50 89 ALA A O 1
ATOM 728 N N . TRP A 1 90 ? -11.024 -4.948 5.720 1.00 93.81 90 TRP A N 1
ATOM 729 C CA . TRP A 1 90 ? -11.126 -4.748 4.271 1.00 93.81 90 TRP A CA 1
ATOM 730 C C . TRP A 1 90 ? -12.081 -5.724 3.572 1.00 93.81 90 TRP A C 1
ATOM 732 O O . TRP A 1 90 ? -12.643 -5.397 2.525 1.00 93.81 90 TRP A O 1
ATOM 742 N N . LYS A 1 91 ? -12.290 -6.927 4.122 1.00 90.25 91 LYS A N 1
ATOM 743 C CA . LYS A 1 91 ? -13.232 -7.908 3.564 1.00 90.25 91 LYS A CA 1
ATOM 744 C C . LYS A 1 91 ? -14.699 -7.491 3.710 1.00 90.25 91 LYS A C 1
ATOM 746 O O . LYS A 1 91 ? -15.544 -7.993 2.968 1.00 90.25 91 LYS A O 1
ATOM 751 N N . GLN A 1 92 ? -15.012 -6.608 4.654 1.00 88.56 92 GLN A N 1
ATOM 752 C CA . GLN A 1 92 ? -16.389 -6.230 4.949 1.00 88.56 92 GLN A CA 1
ATOM 753 C C . GLN A 1 92 ? -17.023 -5.470 3.778 1.00 88.56 92 GLN A C 1
ATOM 755 O O . GLN A 1 92 ? -16.349 -4.647 3.152 1.00 88.56 92 GLN A O 1
ATOM 760 N N . PRO A 1 93 ? -18.321 -5.686 3.487 1.00 88.00 93 PRO A N 1
ATOM 761 C CA . PRO A 1 93 ? -18.995 -5.021 2.373 1.00 88.00 93 PRO A CA 1
ATOM 762 C C . PRO A 1 93 ? -18.886 -3.494 2.418 1.00 88.00 93 PRO A C 1
ATOM 764 O O . PRO A 1 93 ? -18.720 -2.867 1.374 1.00 88.00 93 PRO A O 1
ATOM 767 N N . GLN A 1 94 ? -18.907 -2.905 3.619 1.00 88.31 94 GLN A N 1
ATOM 768 C CA . GLN A 1 94 ? -18.828 -1.456 3.813 1.00 88.31 94 GLN A CA 1
ATOM 769 C C . GLN A 1 94 ? -17.480 -0.874 3.372 1.00 88.31 94 GLN A C 1
ATOM 771 O O . GLN A 1 94 ? -17.431 0.271 2.943 1.00 88.31 94 GLN A O 1
ATOM 776 N N . LEU A 1 95 ? -16.398 -1.657 3.444 1.00 89.62 95 LEU A N 1
ATOM 777 C CA . LEU A 1 95 ? -15.030 -1.225 3.136 1.00 89.62 95 LEU A CA 1
ATOM 778 C C . LEU A 1 95 ? -14.517 -1.764 1.798 1.00 89.62 95 LEU A C 1
ATOM 780 O O . LEU A 1 95 ? -13.358 -1.557 1.442 1.00 89.62 95 LEU A O 1
ATOM 784 N N . LYS A 1 96 ? -15.384 -2.405 1.005 1.00 89.94 96 LYS A N 1
ATOM 785 C CA . LYS A 1 96 ? -15.032 -2.946 -0.315 1.00 89.94 96 LYS A CA 1
ATOM 786 C C . LYS A 1 96 ? -14.479 -1.878 -1.268 1.00 89.94 96 LYS A C 1
ATOM 788 O O . LYS A 1 96 ? -13.638 -2.181 -2.109 1.00 89.94 96 LYS A O 1
ATOM 793 N N . TYR A 1 97 ? -14.896 -0.618 -1.114 1.00 90.31 97 TYR A N 1
ATOM 794 C CA . TYR A 1 97 ? -14.385 0.503 -1.912 1.00 90.31 97 TYR A CA 1
ATOM 795 C C . TYR A 1 97 ? -12.878 0.761 -1.713 1.00 90.31 97 TYR A C 1
ATOM 797 O O . TYR A 1 97 ? -12.252 1.390 -2.566 1.00 90.31 97 TYR A O 1
ATOM 805 N N . LEU A 1 98 ? -12.275 0.274 -0.618 1.00 94.50 98 LEU A N 1
ATOM 806 C CA . LEU A 1 98 ? -10.838 0.398 -0.366 1.00 94.50 98 LEU A CA 1
ATOM 807 C C . LEU A 1 98 ? -9.998 -0.542 -1.235 1.00 94.50 98 LEU A C 1
ATOM 809 O O . LEU A 1 98 ? -8.807 -0.299 -1.377 1.00 94.50 98 LEU A O 1
ATOM 813 N N . HIS A 1 99 ? -10.574 -1.582 -1.851 1.00 95.38 99 HIS A N 1
ATOM 814 C CA . HIS A 1 99 ? -9.796 -2.602 -2.577 1.00 95.38 99 HIS A CA 1
ATOM 815 C C . HIS A 1 99 ? -8.929 -2.000 -3.681 1.00 95.38 99 HIS A C 1
ATOM 817 O O . HIS A 1 99 ? -7.782 -2.405 -3.839 1.00 95.38 99 HIS A O 1
ATOM 823 N N . TYR A 1 100 ? -9.443 -0.991 -4.388 1.00 96.25 100 TYR A N 1
ATOM 824 C CA . TYR A 1 100 ? -8.667 -0.279 -5.400 1.00 96.25 100 TYR A CA 1
ATOM 825 C C . TYR A 1 100 ? -7.502 0.507 -4.780 1.00 96.25 100 TYR A C 1
ATOM 827 O O . TYR A 1 100 ? -6.409 0.498 -5.323 1.00 96.25 100 TYR A O 1
ATOM 835 N N . GLN A 1 101 ? -7.700 1.132 -3.615 1.00 96.75 101 GLN A N 1
ATOM 836 C CA . GLN A 1 101 ? -6.653 1.890 -2.915 1.00 96.75 101 GLN A CA 1
ATOM 837 C C . GLN A 1 101 ? -5.574 0.971 -2.331 1.00 96.75 101 GLN A C 1
ATOM 839 O O . GLN A 1 101 ? -4.398 1.306 -2.401 1.00 96.75 101 GLN A O 1
ATOM 844 N N . ILE A 1 102 ? -5.961 -0.200 -1.813 1.00 97.75 102 ILE A N 1
ATOM 845 C CA . ILE A 1 102 ? -5.019 -1.231 -1.355 1.00 97.75 102 ILE A CA 1
ATOM 846 C C . ILE A 1 102 ? -4.201 -1.745 -2.547 1.00 97.75 102 ILE A C 1
ATOM 848 O O . ILE A 1 102 ? -2.988 -1.887 -2.447 1.00 97.75 102 ILE A O 1
ATOM 852 N N . ALA A 1 103 ? -4.836 -1.973 -3.700 1.00 97.81 103 ALA A N 1
ATOM 853 C CA . ALA A 1 103 ? -4.126 -2.399 -4.904 1.00 97.81 103 ALA A CA 1
ATOM 854 C C . ALA A 1 103 ? -3.201 -1.301 -5.459 1.00 97.81 103 ALA A C 1
ATOM 856 O O . ALA A 1 103 ? -2.084 -1.599 -5.871 1.00 97.81 103 ALA A O 1
ATOM 857 N N . SER A 1 104 ? -3.614 -0.029 -5.415 1.00 97.88 104 SER A N 1
ATOM 858 C CA . SER A 1 104 ? -2.727 1.095 -5.734 1.00 97.88 104 SER A CA 1
ATOM 859 C C . SER A 1 104 ? -1.533 1.148 -4.784 1.00 97.88 104 SER A C 1
ATOM 861 O O . SER A 1 104 ? -0.421 1.337 -5.249 1.00 97.88 104 SER A O 1
ATOM 863 N N . TYR A 1 105 ? -1.731 0.917 -3.481 1.00 98.25 105 TYR A N 1
ATOM 864 C CA . TYR A 1 105 ? -0.627 0.860 -2.519 1.00 98.25 105 TYR A CA 1
ATOM 865 C C . TYR A 1 105 ? 0.386 -0.233 -2.879 1.00 98.25 105 TYR A C 1
ATOM 867 O O . TYR A 1 105 ? 1.583 0.028 -2.864 1.00 98.25 105 TYR A O 1
ATOM 875 N N . VAL A 1 106 ? -0.083 -1.425 -3.270 1.00 98.25 106 VAL A N 1
ATOM 876 C CA . VAL A 1 106 ? 0.792 -2.504 -3.760 1.00 98.25 106 VAL A CA 1
ATOM 877 C C . VAL A 1 106 ? 1.628 -2.047 -4.953 1.00 98.25 106 VAL A C 1
ATOM 879 O O . VAL A 1 106 ? 2.844 -2.208 -4.930 1.00 98.25 106 VAL A O 1
ATOM 882 N N . ARG A 1 107 ? 0.998 -1.440 -5.965 1.00 97.25 107 ARG A N 1
ATOM 883 C CA . ARG A 1 107 ? 1.706 -0.945 -7.153 1.00 97.25 107 ARG A CA 1
ATOM 884 C C . ARG A 1 107 ? 2.756 0.103 -6.786 1.00 97.25 107 ARG A C 1
ATOM 886 O O . ARG A 1 107 ? 3.884 0.021 -7.253 1.00 97.25 107 ARG A O 1
ATOM 893 N N . GLU A 1 108 ? 2.421 1.030 -5.893 1.00 97.44 108 GLU A N 1
ATOM 894 C CA . GLU A 1 108 ? 3.356 2.053 -5.404 1.00 97.44 108 GLU A CA 1
ATOM 895 C C . GLU A 1 108 ? 4.512 1.466 -4.582 1.00 97.44 108 GLU A C 1
ATOM 897 O O . GLU A 1 108 ? 5.621 1.994 -4.624 1.00 97.44 108 GLU A O 1
ATOM 902 N N . CYS A 1 109 ? 4.304 0.359 -3.862 1.00 97.56 109 CYS A N 1
ATOM 903 C CA . CYS A 1 109 ? 5.402 -0.365 -3.222 1.00 97.56 109 CYS A CA 1
ATOM 904 C C . CYS A 1 109 ? 6.399 -0.892 -4.259 1.00 97.56 109 CYS A C 1
ATOM 906 O O . CYS A 1 109 ? 7.591 -0.657 -4.089 1.00 97.56 109 CYS A O 1
ATOM 908 N N . VAL A 1 110 ? 5.925 -1.514 -5.345 1.00 97.38 110 VAL A N 1
ATOM 909 C CA . VAL A 1 110 ? 6.804 -1.999 -6.427 1.00 97.38 110 VAL A CA 1
ATOM 910 C C . VAL A 1 110 ? 7.502 -0.835 -7.140 1.00 97.38 110 VAL A C 1
ATOM 912 O O . VAL A 1 110 ? 8.702 -0.900 -7.391 1.00 97.38 110 VAL A O 1
ATOM 915 N N . VAL A 1 111 ? 6.804 0.285 -7.374 1.00 96.25 111 VAL A N 1
ATOM 916 C CA . VAL A 1 111 ? 7.425 1.520 -7.895 1.00 96.25 111 VAL A CA 1
ATOM 917 C C . VAL A 1 111 ? 8.550 2.000 -6.980 1.00 96.25 111 VAL A C 1
ATOM 919 O O . VAL A 1 111 ? 9.627 2.327 -7.468 1.00 96.25 111 VAL A O 1
ATOM 922 N N . CYS A 1 112 ? 8.334 2.017 -5.662 1.00 96.50 112 CYS A N 1
ATOM 923 C CA . CYS A 1 112 ? 9.344 2.443 -4.692 1.00 96.50 112 CYS A CA 1
ATOM 924 C C . CYS A 1 112 ? 10.536 1.476 -4.574 1.00 96.50 112 CYS A C 1
ATOM 926 O O . CYS A 1 112 ? 11.584 1.886 -4.082 1.00 96.50 112 CYS A O 1
ATOM 928 N N . GLU A 1 113 ? 10.384 0.214 -4.985 1.00 95.38 113 GLU A N 1
ATOM 929 C CA . GLU A 1 113 ? 11.472 -0.775 -5.050 1.00 95.38 113 GLU A CA 1
ATOM 930 C C . GLU A 1 113 ? 12.358 -0.581 -6.300 1.00 95.38 113 GLU A C 1
ATOM 932 O O . GLU A 1 113 ? 13.491 -1.061 -6.333 1.00 95.38 113 GLU A O 1
ATOM 937 N N . SER A 1 114 ? 11.882 0.155 -7.314 1.00 91.81 114 SER A N 1
ATOM 938 C CA . SER A 1 114 ? 12.640 0.450 -8.536 1.00 91.81 114 SER A CA 1
ATOM 939 C C . SER A 1 114 ? 13.804 1.424 -8.286 1.00 91.81 114 SER A C 1
ATOM 941 O O . SER A 1 114 ? 13.644 2.403 -7.552 1.00 91.81 114 SER A O 1
ATOM 943 N N . PRO A 1 115 ? 14.952 1.274 -8.980 1.00 90.50 115 PRO A N 1
ATOM 944 C CA . PRO A 1 115 ? 16.041 2.255 -8.930 1.00 90.50 115 PRO A CA 1
ATOM 945 C C . PRO A 1 115 ? 15.635 3.650 -9.431 1.00 90.50 115 PRO A C 1
ATOM 947 O O . PRO A 1 115 ? 16.315 4.632 -9.139 1.00 90.50 115 PRO A O 1
ATOM 950 N N . SER A 1 116 ? 14.537 3.761 -10.185 1.00 89.38 116 SER A N 1
ATOM 951 C CA . SER A 1 116 ? 14.010 5.035 -10.682 1.00 89.38 116 SER A CA 1
ATOM 952 C C . SER A 1 116 ? 13.022 5.718 -9.725 1.00 89.38 116 SER A C 1
ATOM 954 O O . SER A 1 116 ? 12.418 6.722 -10.114 1.00 89.38 116 SER A O 1
ATOM 956 N N . ALA A 1 117 ? 12.811 5.170 -8.523 1.00 94.94 117 ALA A N 1
ATOM 957 C CA . ALA A 1 117 ? 11.855 5.686 -7.548 1.00 94.94 117 ALA A CA 1
ATOM 958 C C . ALA A 1 117 ? 12.180 7.126 -7.129 1.00 94.94 117 ALA A C 1
ATOM 960 O O . ALA A 1 117 ? 13.317 7.477 -6.803 1.00 94.94 117 ALA A O 1
ATOM 961 N N . LYS A 1 118 ? 11.154 7.977 -7.103 1.00 95.94 118 LYS A N 1
ATOM 962 C CA . LYS A 1 118 ? 11.259 9.387 -6.724 1.00 95.94 118 LYS A CA 1
ATOM 963 C C . LYS A 1 118 ? 10.673 9.608 -5.336 1.00 95.94 118 LYS A C 1
ATOM 965 O O . LYS A 1 118 ? 9.781 8.898 -4.879 1.00 95.94 118 LYS A O 1
ATOM 970 N N . ALA A 1 119 ? 11.085 10.702 -4.695 1.00 96.06 119 ALA A N 1
ATOM 971 C CA . ALA A 1 119 ? 10.497 11.137 -3.425 1.00 96.06 119 ALA A CA 1
ATOM 972 C C . ALA A 1 119 ? 8.967 11.336 -3.507 1.00 96.06 119 ALA A C 1
ATOM 974 O O . ALA A 1 119 ? 8.257 11.145 -2.520 1.00 96.06 119 ALA A O 1
ATOM 975 N N . ALA A 1 120 ? 8.452 11.695 -4.689 1.00 96.12 120 ALA A N 1
ATOM 976 C CA . ALA A 1 120 ? 7.018 11.809 -4.934 1.00 96.12 120 ALA A CA 1
ATOM 977 C C . ALA A 1 120 ? 6.288 10.461 -4.796 1.00 96.12 120 ALA A C 1
ATOM 979 O O . ALA A 1 120 ? 5.211 10.434 -4.202 1.00 96.12 120 ALA A O 1
ATOM 980 N N . ASP A 1 121 ? 6.887 9.367 -5.269 1.00 96.00 121 ASP A N 1
ATOM 981 C CA . ASP A 1 121 ? 6.303 8.018 -5.236 1.00 96.00 121 ASP A CA 1
ATOM 982 C C . ASP A 1 121 ? 6.215 7.525 -3.784 1.00 96.00 121 ASP A C 1
ATOM 984 O O . ASP A 1 121 ? 5.154 7.125 -3.303 1.00 96.00 121 ASP A O 1
ATOM 988 N N . VAL A 1 122 ? 7.288 7.729 -3.010 1.00 95.69 122 VAL A N 1
ATOM 989 C CA . VAL A 1 122 ? 7.305 7.448 -1.564 1.00 95.69 122 VAL A CA 1
ATOM 990 C C . VAL A 1 122 ? 6.219 8.247 -0.830 1.00 95.69 122 VAL A C 1
ATOM 992 O O . VAL A 1 122 ? 5.513 7.716 0.030 1.00 95.69 122 VAL A O 1
ATOM 995 N N . ALA A 1 123 ? 6.016 9.515 -1.197 1.00 96.56 123 ALA A N 1
ATOM 996 C CA . ALA A 1 123 ? 4.956 10.335 -0.618 1.00 96.56 123 ALA A CA 1
ATOM 997 C C . ALA A 1 123 ? 3.541 9.871 -1.021 1.00 96.56 123 ALA A C 1
ATOM 999 O O . ALA A 1 123 ? 2.590 10.078 -0.261 1.00 96.56 123 ALA A O 1
ATOM 1000 N N . VAL A 1 124 ? 3.346 9.280 -2.207 1.00 96.00 124 VAL A N 1
ATOM 1001 C CA . VAL A 1 124 ? 2.079 8.620 -2.582 1.00 96.00 124 VAL A CA 1
ATOM 1002 C C . VAL A 1 124 ? 1.867 7.377 -1.719 1.00 96.00 124 VAL A C 1
ATOM 1004 O O . VAL A 1 124 ? 0.807 7.265 -1.097 1.00 96.00 124 VAL A O 1
ATOM 1007 N N . LYS A 1 125 ? 2.880 6.509 -1.606 1.00 96.69 125 LYS A N 1
ATOM 1008 C CA . LYS A 1 125 ? 2.842 5.290 -0.787 1.00 96.69 125 LYS A CA 1
ATOM 1009 C C . LYS A 1 125 ? 2.421 5.581 0.657 1.00 96.69 125 LYS A C 1
ATOM 1011 O O . LYS A 1 125 ? 1.435 5.010 1.115 1.00 96.69 125 LYS A O 1
ATOM 1016 N N . ILE A 1 126 ? 3.080 6.521 1.342 1.00 95.31 126 ILE A N 1
ATOM 1017 C CA . ILE A 1 126 ? 2.767 6.885 2.742 1.00 95.31 126 ILE A CA 1
ATOM 1018 C C . ILE A 1 126 ? 1.314 7.375 2.886 1.00 95.31 126 ILE A C 1
ATOM 1020 O O . ILE A 1 126 ? 0.604 7.010 3.820 1.00 95.31 126 ILE A O 1
ATOM 1024 N N . ARG A 1 127 ? 0.820 8.181 1.937 1.00 95.75 127 ARG A N 1
ATOM 1025 C CA . ARG A 1 127 ? -0.572 8.672 1.975 1.00 95.75 127 ARG A CA 1
ATOM 1026 C C . ARG A 1 127 ? -1.592 7.554 1.790 1.00 95.75 127 ARG A C 1
ATOM 1028 O O . ARG A 1 127 ? -2.681 7.623 2.361 1.00 95.75 127 ARG A O 1
ATOM 1035 N N . LEU A 1 128 ? -1.277 6.572 0.949 1.00 96.56 128 LEU A N 1
ATOM 1036 C CA . LEU A 1 128 ? -2.123 5.401 0.760 1.00 96.56 128 LEU A CA 1
ATOM 1037 C C . LEU A 1 128 ? -2.100 4.507 2.001 1.00 96.56 128 LEU A C 1
ATOM 1039 O O . LEU A 1 128 ? -3.167 4.056 2.404 1.00 96.56 128 LEU A O 1
ATOM 1043 N N . GLU A 1 129 ? -0.940 4.345 2.640 1.00 95.69 129 GLU A N 1
ATOM 1044 C CA . GLU A 1 129 ? -0.756 3.600 3.893 1.00 95.69 129 GLU A CA 1
ATOM 1045 C C . GLU A 1 129 ? -1.703 4.078 5.004 1.00 95.69 129 GLU A C 1
ATOM 1047 O O . GLU A 1 129 ? -2.427 3.276 5.601 1.00 95.69 129 GLU A O 1
ATOM 1052 N N . ASP A 1 130 ? -1.779 5.398 5.207 1.00 94.19 130 ASP A N 1
ATOM 1053 C CA . ASP A 1 130 ? -2.738 6.022 6.126 1.00 94.19 130 ASP A CA 1
ATOM 1054 C C . ASP A 1 130 ? -4.185 5.682 5.750 1.00 94.19 130 ASP A C 1
ATOM 1056 O O . ASP A 1 130 ? -5.022 5.376 6.597 1.00 94.19 130 ASP A O 1
ATOM 1060 N N . ARG A 1 131 ? -4.509 5.762 4.457 1.00 93.75 131 ARG A N 1
ATOM 1061 C CA . ARG A 1 131 ? -5.885 5.640 3.968 1.00 93.75 131 ARG A CA 1
ATOM 1062 C C . ARG A 1 131 ? -6.438 4.224 4.108 1.00 93.75 131 ARG A C 1
ATOM 1064 O O . ARG A 1 131 ? -7.649 4.067 4.261 1.00 93.75 131 ARG A O 1
ATOM 1071 N N . ILE A 1 132 ? -5.570 3.217 4.043 1.00 95.38 132 ILE A N 1
ATOM 1072 C CA . ILE A 1 132 ? -5.950 1.805 4.165 1.00 95.38 132 ILE A CA 1
ATOM 1073 C C . ILE A 1 132 ? -5.780 1.255 5.589 1.00 95.38 132 ILE A C 1
ATOM 1075 O O . ILE A 1 132 ? -6.150 0.108 5.832 1.00 95.38 132 ILE A O 1
ATOM 1079 N N . GLY A 1 133 ? -5.286 2.065 6.532 1.00 93.88 133 GLY A N 1
ATOM 1080 C CA . GLY A 1 133 ? -5.163 1.683 7.940 1.00 93.88 133 GLY A CA 1
ATOM 1081 C C . GLY A 1 133 ? -3.941 0.828 8.256 1.00 93.88 133 GLY A C 1
ATOM 1082 O O . GLY A 1 133 ? -4.023 -0.041 9.121 1.00 93.88 133 GLY A O 1
ATOM 1083 N N . LEU A 1 134 ? -2.839 1.026 7.531 1.00 94.06 134 LEU A N 1
ATOM 1084 C CA . LEU A 1 134 ? -1.567 0.360 7.825 1.00 94.06 134 LEU A CA 1
ATOM 1085 C C . LEU A 1 134 ? -0.679 1.177 8.768 1.00 94.06 134 LEU A C 1
ATOM 1087 O O . LEU A 1 134 ? 0.039 0.586 9.568 1.00 94.06 134 LEU A O 1
ATOM 1091 N N . SER A 1 135 ? -0.772 2.507 8.726 1.00 93.50 135 SER A N 1
ATOM 1092 C CA . SER A 1 135 ? -0.068 3.376 9.670 1.00 93.50 135 SER A CA 1
ATOM 1093 C C . SER A 1 135 ? -0.845 3.52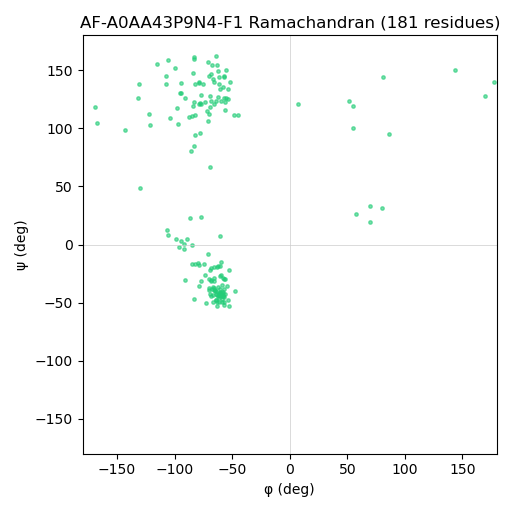1 10.982 1.00 93.50 135 SER A C 1
ATOM 1095 O O . SER A 1 135 ? -2.066 3.350 11.021 1.00 93.50 135 SER A O 1
ATOM 1097 N N . GLU A 1 136 ? -0.162 3.912 12.058 1.00 87.69 136 GLU A N 1
ATOM 1098 C CA . GLU A 1 136 ? -0.799 4.208 13.349 1.00 87.69 136 GLU A CA 1
ATOM 1099 C C . GLU A 1 136 ? -1.890 5.285 13.215 1.00 87.69 136 GLU A C 1
ATOM 1101 O O . GLU A 1 136 ? -3.002 5.134 13.726 1.00 87.69 136 GLU A O 1
ATOM 1106 N N . ALA A 1 137 ? -1.607 6.340 12.446 1.00 88.25 137 ALA A N 1
ATOM 1107 C CA . ALA A 1 137 ? -2.571 7.396 12.169 1.00 88.25 137 ALA A CA 1
ATOM 1108 C C . ALA A 1 137 ? -3.768 6.887 11.351 1.00 88.25 137 ALA A C 1
ATOM 1110 O O . ALA A 1 137 ? -4.903 7.296 11.597 1.00 88.25 137 ALA A O 1
ATOM 1111 N N . GLY A 1 138 ? -3.532 5.984 10.396 1.00 89.50 138 GLY A N 1
ATOM 1112 C CA . GLY A 1 138 ? -4.575 5.342 9.603 1.00 89.50 138 GLY A CA 1
ATOM 1113 C C . GLY A 1 138 ? -5.472 4.424 10.430 1.00 89.50 138 GLY A C 1
ATOM 1114 O O . GLY A 1 138 ? -6.695 4.478 10.296 1.00 89.50 138 GLY A O 1
ATOM 1115 N N . LEU A 1 139 ? -4.875 3.622 11.317 1.00 89.56 139 LEU A N 1
ATOM 1116 C CA . LEU A 1 139 ? -5.595 2.776 12.268 1.00 89.56 139 LEU A CA 1
ATOM 1117 C C . LEU A 1 139 ? -6.524 3.626 13.135 1.00 89.56 139 LEU A C 1
ATOM 1119 O O . LEU A 1 139 ? -7.728 3.383 13.151 1.00 89.56 139 LEU A O 1
ATOM 1123 N N . GLN A 1 140 ? -6.003 4.683 13.760 1.00 85.06 140 GLN A N 1
ATOM 1124 C CA . GLN A 1 140 ? -6.820 5.613 14.540 1.00 85.06 140 GLN A CA 1
ATOM 1125 C C . GLN A 1 140 ? -7.917 6.253 13.672 1.00 85.06 140 GLN A C 1
ATOM 1127 O O . GLN A 1 140 ? -9.096 6.185 14.013 1.00 85.06 140 GLN A O 1
ATOM 1132 N N . ALA A 1 141 ? -7.592 6.798 12.497 1.00 86.00 141 ALA A N 1
ATOM 1133 C CA . ALA A 1 141 ? -8.573 7.458 11.630 1.00 86.00 141 ALA A CA 1
ATOM 1134 C C . ALA A 1 141 ? -9.736 6.544 11.197 1.00 86.00 141 ALA A C 1
ATOM 1136 O O . ALA A 1 141 ? -10.872 7.007 11.089 1.00 86.00 141 ALA A O 1
ATOM 1137 N N . LEU A 1 142 ? -9.471 5.253 10.977 1.00 86.62 142 LEU A N 1
ATOM 1138 C CA . LEU A 1 142 ? -10.489 4.248 10.641 1.00 86.62 142 LEU A CA 1
ATOM 1139 C C . LEU A 1 142 ? -11.187 3.656 11.871 1.00 86.62 142 LEU A C 1
ATOM 1141 O O . LEU A 1 142 ? -12.085 2.821 11.738 1.00 86.62 142 LEU A O 1
ATOM 1145 N N . GLY A 1 143 ? -10.802 4.105 13.062 1.00 85.88 143 GLY A N 1
ATOM 1146 C CA . GLY A 1 143 ? -11.347 3.629 14.315 1.00 85.88 143 GLY A CA 1
ATOM 1147 C C . GLY A 1 143 ? -10.915 2.198 14.620 1.00 85.88 143 GLY A C 1
ATOM 1148 O O . GLY A 1 143 ? -11.718 1.437 15.145 1.00 85.88 143 GLY A O 1
ATOM 1149 N N . TRP A 1 144 ? -9.710 1.784 14.232 1.00 88.06 144 TRP A N 1
ATOM 1150 C CA . TRP A 1 144 ? -9.170 0.443 14.459 1.00 88.06 144 TRP A CA 1
ATOM 1151 C C . TRP A 1 144 ? -8.080 0.468 15.527 1.00 88.06 144 TRP A C 1
ATOM 1153 O O . TRP A 1 144 ? -7.288 1.403 15.616 1.00 88.06 144 TRP A O 1
ATOM 1163 N N . LYS A 1 145 ? -8.015 -0.603 16.314 1.00 85.50 145 LYS A N 1
ATOM 1164 C CA . LYS A 1 145 ? -6.894 -0.909 17.205 1.00 85.50 145 LYS A CA 1
ATOM 1165 C C . LYS A 1 145 ? -6.496 -2.358 16.970 1.00 85.50 145 LYS A C 1
ATOM 1167 O O . LYS A 1 145 ? -7.376 -3.197 16.817 1.00 85.50 145 LYS A O 1
ATOM 1172 N N . ILE A 1 146 ? -5.206 -2.663 16.922 1.00 80.44 146 ILE A N 1
ATOM 1173 C CA . ILE A 1 146 ? -4.755 -4.057 16.950 1.00 80.44 146 ILE A CA 1
ATOM 1174 C C . ILE A 1 146 ? -4.732 -4.468 18.424 1.00 80.44 146 ILE A C 1
ATOM 1176 O O . ILE A 1 146 ? -4.127 -3.775 19.242 1.00 80.44 146 ILE A O 1
ATOM 1180 N N . SER A 1 147 ? -5.470 -5.519 18.783 1.00 76.81 147 SER A N 1
ATOM 1181 C CA . SER A 1 147 ? -5.444 -6.064 20.143 1.00 76.81 147 SER A CA 1
ATOM 1182 C C . SER A 1 147 ? -4.038 -6.551 20.475 1.00 76.81 147 SER A C 1
ATOM 1184 O O . SER A 1 147 ? -3.390 -7.135 19.618 1.00 76.81 147 SER A O 1
ATOM 1186 N N . GLU A 1 148 ? -3.585 -6.399 21.713 1.00 64.75 148 GLU A N 1
ATOM 1187 C CA . GLU A 1 148 ? -2.470 -7.217 22.189 1.00 64.75 148 GLU A CA 1
ATOM 1188 C C . GLU A 1 148 ? -2.996 -8.653 22.289 1.00 64.75 148 GLU A C 1
ATOM 1190 O O . GLU A 1 148 ? -4.045 -8.892 22.896 1.00 64.75 148 GLU A O 1
ATOM 1195 N N . ASP A 1 149 ? -2.347 -9.601 21.612 1.00 53.34 149 ASP A N 1
ATOM 1196 C CA . ASP A 1 149 ? -2.630 -11.003 21.892 1.00 53.34 149 ASP A CA 1
ATOM 1197 C C . ASP A 1 149 ? -2.197 -11.241 23.343 1.00 53.34 149 ASP A C 1
ATOM 1199 O O . ASP A 1 149 ? -1.032 -11.036 23.680 1.00 53.34 149 ASP A O 1
ATOM 1203 N N . ASN A 1 150 ? -3.112 -11.714 24.193 1.00 42.28 150 ASN A N 1
ATOM 1204 C CA . ASN A 1 150 ? -2.732 -12.440 25.403 1.00 42.28 150 ASN A CA 1
ATOM 1205 C C . ASN A 1 150 ? -2.141 -13.789 24.958 1.00 42.28 150 ASN A C 1
ATOM 1207 O O . ASN A 1 150 ? -2.753 -14.840 25.129 1.00 42.28 150 ASN A O 1
ATOM 1211 N N . VAL A 1 151 ? -0.989 -13.767 24.288 1.00 44.12 151 VAL A N 1
ATOM 1212 C CA . VAL A 1 151 ? -0.085 -14.909 24.299 1.00 44.12 151 VAL A CA 1
ATOM 1213 C C . VAL A 1 151 ? 0.609 -14.824 25.641 1.00 44.12 151 VAL A C 1
ATOM 1215 O O . VAL A 1 151 ? 1.543 -14.046 25.818 1.00 44.12 151 VAL A O 1
ATOM 1218 N N . ASP A 1 152 ? 0.082 -15.573 26.607 1.00 36.50 152 ASP A N 1
ATOM 1219 C CA . ASP A 1 152 ? 0.753 -15.823 27.870 1.00 36.50 152 ASP A CA 1
ATOM 1220 C C . ASP A 1 152 ? 2.222 -16.156 27.577 1.00 36.50 152 ASP A C 1
ATOM 1222 O O . ASP A 1 152 ? 2.557 -17.221 27.054 1.00 36.50 152 ASP A O 1
ATOM 1226 N N . MET A 1 153 ? 3.117 -15.253 27.974 1.00 36.91 153 MET A N 1
ATOM 1227 C CA . MET A 1 153 ? 4.561 -15.486 28.065 1.00 36.91 153 MET A CA 1
ATOM 1228 C C . MET A 1 153 ? 4.911 -16.624 29.055 1.00 36.91 153 MET A C 1
ATOM 1230 O O . MET A 1 153 ? 6.080 -16.889 29.309 1.00 36.91 153 MET A O 1
ATOM 1234 N N . ALA A 1 154 ? 3.914 -17.342 29.582 1.00 39.50 154 ALA A N 1
ATOM 1235 C CA . ALA A 1 154 ? 4.018 -18.447 30.527 1.00 39.50 154 ALA A CA 1
ATOM 1236 C C . ALA A 1 154 ? 4.238 -19.829 29.872 1.00 39.50 154 ALA A C 1
ATOM 1238 O O . ALA A 1 154 ? 3.921 -20.850 30.472 1.00 39.50 154 ALA A O 1
ATOM 1239 N N . SER A 1 155 ? 4.771 -19.906 28.646 1.00 43.50 155 SER A N 1
ATOM 1240 C CA . SER A 1 155 ? 5.169 -21.197 28.039 1.00 43.50 155 SER A CA 1
ATOM 1241 C C . SER A 1 155 ? 6.674 -21.496 28.143 1.00 43.50 155 SER A C 1
ATOM 1243 O O . SER A 1 155 ? 7.134 -22.522 27.650 1.00 43.50 155 SER A O 1
ATOM 1245 N N . HIS A 1 156 ? 7.439 -20.644 28.833 1.00 37.00 156 HIS A N 1
ATOM 1246 C CA . HIS A 1 156 ? 8.808 -20.934 29.271 1.00 37.00 156 HIS A CA 1
ATOM 1247 C C . HIS A 1 156 ? 9.002 -20.632 30.763 1.00 37.00 156 HIS A C 1
ATOM 1249 O O . HIS A 1 156 ? 9.988 -20.032 31.166 1.00 37.00 156 HIS A O 1
ATOM 1255 N N . GLU A 1 157 ? 8.094 -21.110 31.607 1.00 34.50 157 GLU A N 1
ATOM 1256 C CA . GLU A 1 157 ? 8.461 -21.453 32.980 1.00 34.50 157 GLU A CA 1
ATOM 1257 C C . GLU A 1 157 ? 8.132 -22.926 33.185 1.00 34.50 157 GLU A C 1
ATOM 1259 O O . GLU A 1 157 ? 6.978 -23.332 33.304 1.00 34.50 157 GLU A O 1
ATOM 1264 N N . VAL A 1 158 ? 9.177 -23.753 33.155 1.00 40.00 158 VAL A N 1
ATOM 1265 C CA . VAL A 1 158 ? 9.105 -25.089 33.742 1.00 40.00 158 VAL A CA 1
ATOM 1266 C C . VAL A 1 158 ? 8.774 -24.873 35.222 1.00 40.00 158 VAL A C 1
ATOM 1268 O O . VAL A 1 158 ? 9.521 -24.151 35.886 1.00 40.00 158 VAL A O 1
ATOM 1271 N N . PRO A 1 159 ? 7.686 -25.450 35.757 1.00 31.97 159 PRO A N 1
ATOM 1272 C CA . PRO A 1 159 ? 7.358 -25.283 37.159 1.00 31.97 159 PRO A CA 1
ATOM 1273 C C . PRO A 1 159 ? 8.379 -26.080 37.974 1.00 31.97 159 PRO A C 1
ATOM 1275 O O . PRO A 1 159 ? 8.358 -27.309 37.994 1.00 31.97 159 PRO A O 1
ATOM 1278 N N . ALA A 1 160 ? 9.308 -25.383 38.621 1.00 36.69 160 ALA A N 1
ATOM 1279 C CA . ALA A 1 160 ? 10.111 -25.955 39.689 1.00 36.69 160 ALA A CA 1
ATOM 1280 C C . ALA A 1 160 ? 9.289 -25.876 40.979 1.00 36.69 160 ALA A C 1
ATOM 1282 O O . ALA A 1 160 ? 9.403 -24.921 41.744 1.00 36.69 160 ALA A O 1
ATOM 1283 N N . THR A 1 161 ? 8.423 -26.863 41.194 1.00 35.28 161 THR A N 1
ATOM 1284 C CA . THR A 1 161 ? 7.869 -27.131 42.522 1.00 35.28 161 THR A CA 1
ATOM 1285 C C . THR A 1 161 ? 8.755 -28.135 43.254 1.00 35.28 161 THR A C 1
ATOM 1287 O O . THR A 1 161 ? 9.005 -29.234 42.761 1.00 35.28 161 THR A O 1
ATOM 1290 N N . ASP A 1 162 ? 9.155 -27.695 44.445 1.00 33.47 162 ASP A N 1
ATOM 1291 C CA . ASP A 1 162 ? 9.484 -28.448 45.657 1.00 33.47 162 ASP A CA 1
ATOM 1292 C C . ASP A 1 162 ? 10.907 -28.996 45.849 1.00 33.47 162 ASP A C 1
ATOM 1294 O O . ASP A 1 162 ? 11.238 -30.134 45.524 1.00 33.47 162 ASP A O 1
ATOM 1298 N N . ALA A 1 163 ? 11.708 -28.195 46.561 1.00 34.81 163 ALA A N 1
ATOM 1299 C CA . ALA A 1 163 ? 12.571 -28.688 47.634 1.00 34.81 163 ALA A CA 1
ATOM 1300 C C . ALA A 1 163 ? 12.614 -27.642 48.766 1.00 34.81 163 ALA A C 1
ATOM 1302 O O . ALA A 1 163 ? 13.310 -26.629 48.684 1.00 34.81 163 ALA A O 1
ATOM 1303 N N . GLU A 1 164 ? 11.806 -27.880 49.799 1.00 31.33 164 GLU A N 1
ATOM 1304 C CA . GLU A 1 164 ? 11.797 -27.144 51.062 1.00 31.33 164 GLU A CA 1
ATOM 1305 C C . GLU A 1 164 ? 13.129 -27.254 51.831 1.00 31.33 164 GLU A C 1
ATOM 1307 O O . GLU A 1 164 ? 13.795 -28.285 51.812 1.00 31.33 164 GLU A O 1
ATOM 1312 N N . ALA A 1 165 ? 13.411 -26.178 52.577 1.00 32.47 165 ALA A N 1
ATOM 1313 C CA . ALA A 1 165 ? 14.015 -26.114 53.914 1.00 32.47 165 ALA A CA 1
ATOM 1314 C C . ALA A 1 165 ? 15.377 -26.794 54.188 1.00 32.47 165 ALA A C 1
ATOM 1316 O O . ALA A 1 165 ? 15.490 -28.011 54.255 1.00 32.47 165 ALA A O 1
ATOM 1317 N N . SER A 1 166 ? 16.380 -25.994 54.581 1.00 29.98 166 SER A N 1
ATOM 1318 C CA . SER A 1 166 ? 16.785 -25.889 56.000 1.00 29.98 166 SER A CA 1
ATOM 1319 C C . SER A 1 166 ? 18.112 -25.126 56.193 1.00 29.98 166 SER A C 1
ATOM 1321 O O . SER A 1 166 ? 19.127 -25.442 55.586 1.00 29.98 166 SER A O 1
ATOM 1323 N N . GLU A 1 167 ? 18.048 -24.130 57.080 1.00 30.03 167 GLU A N 1
ATOM 1324 C CA . GLU A 1 167 ? 19.035 -23.732 58.098 1.00 30.03 167 GLU A CA 1
ATOM 1325 C C . GLU A 1 167 ? 20.525 -23.467 57.790 1.00 30.03 167 GLU A C 1
ATOM 1327 O O . GLU A 1 167 ? 21.336 -24.360 57.586 1.00 30.03 167 GLU A O 1
ATOM 1332 N N . SER A 1 168 ? 20.901 -22.239 58.174 1.00 31.83 168 SER A N 1
ATOM 1333 C CA . SER A 1 168 ? 21.984 -21.931 59.130 1.00 31.83 168 SER A CA 1
ATOM 1334 C C . SER A 1 168 ? 23.438 -21.931 58.643 1.00 31.83 168 SER A C 1
ATOM 1336 O O . SER A 1 168 ? 23.859 -22.646 57.745 1.00 31.83 168 SER A O 1
ATOM 1338 N N . GLY A 1 169 ? 24.194 -20.998 59.225 1.00 31.56 169 GLY A N 1
ATOM 1339 C CA . GLY A 1 169 ? 25.466 -20.512 58.711 1.00 31.56 169 GLY A CA 1
ATOM 1340 C C . GLY A 1 169 ? 26.638 -21.483 58.791 1.00 31.56 169 GLY A C 1
ATOM 1341 O O . GLY A 1 169 ? 26.711 -22.311 59.685 1.00 31.56 169 GLY A O 1
ATOM 1342 N N . MET A 1 170 ? 27.632 -21.256 57.931 1.00 33.44 170 MET A N 1
ATOM 1343 C CA . MET A 1 170 ? 29.039 -21.213 58.337 1.00 33.44 170 MET A CA 1
ATOM 1344 C C . MET A 1 170 ? 29.925 -20.675 57.207 1.00 33.44 170 MET A C 1
ATOM 1346 O O . MET A 1 170 ? 30.001 -21.222 56.113 1.00 33.44 170 MET A O 1
ATOM 1350 N N . ASP A 1 171 ? 30.559 -19.549 57.520 1.00 38.94 171 ASP A N 1
ATOM 1351 C CA . ASP A 1 171 ? 31.957 -19.201 57.270 1.00 38.94 171 ASP A CA 1
ATOM 1352 C C . ASP A 1 171 ? 32.779 -20.180 56.400 1.00 38.94 171 ASP A C 1
ATOM 1354 O O . ASP A 1 171 ? 32.978 -21.326 56.788 1.00 38.94 171 ASP A O 1
ATOM 1358 N N . THR A 1 172 ? 33.335 -19.727 55.266 1.00 35.47 172 THR A N 1
ATOM 1359 C CA . THR A 1 172 ? 34.651 -20.198 54.778 1.00 35.47 172 THR A CA 1
ATOM 1360 C C . THR A 1 172 ? 35.232 -19.333 53.643 1.00 35.47 172 THR A C 1
ATOM 1362 O O . THR A 1 172 ? 34.883 -19.444 52.475 1.00 35.47 172 THR A O 1
ATOM 1365 N N . LYS A 1 173 ? 36.223 -18.519 54.032 1.00 39.69 173 LYS A N 1
ATOM 1366 C CA . LYS A 1 173 ? 37.511 -18.248 53.353 1.00 39.69 173 LYS A CA 1
ATOM 1367 C C . LYS A 1 173 ? 37.503 -17.772 51.888 1.00 39.69 173 LYS A C 1
ATOM 1369 O O . LYS A 1 173 ? 37.569 -18.548 50.939 1.00 39.69 173 LYS A O 1
ATOM 1374 N N . ILE A 1 174 ? 37.672 -16.455 51.748 1.00 40.62 174 ILE A N 1
ATOM 1375 C CA . ILE A 1 174 ? 38.262 -15.785 50.578 1.00 40.62 174 ILE A CA 1
ATOM 1376 C C . ILE A 1 174 ? 39.668 -16.356 50.325 1.00 40.62 174 ILE A C 1
ATOM 1378 O O . ILE A 1 174 ? 40.572 -16.191 51.145 1.00 40.62 174 ILE A O 1
ATOM 1382 N N . VAL A 1 175 ? 39.864 -17.013 49.180 1.00 41.06 175 VAL A N 1
ATOM 1383 C CA . VAL A 1 175 ? 41.185 -17.453 48.714 1.00 41.06 175 VAL A CA 1
ATOM 1384 C C . VAL A 1 175 ? 41.827 -16.314 47.924 1.00 41.06 175 VAL A C 1
ATOM 1386 O O . VAL A 1 175 ? 41.397 -15.948 46.833 1.00 41.06 175 VAL A O 1
ATOM 1389 N N . GLN A 1 176 ? 42.859 -15.733 48.524 1.00 40.50 176 GLN A N 1
ATOM 1390 C CA . GLN A 1 176 ? 43.655 -14.629 48.005 1.00 40.50 176 GLN A CA 1
ATOM 1391 C C . GLN A 1 176 ? 44.748 -15.183 47.072 1.00 40.50 176 GLN A C 1
ATOM 1393 O O . GLN A 1 176 ? 45.595 -15.958 47.513 1.00 40.50 176 GLN A O 1
ATOM 1398 N N . PHE A 1 177 ? 44.757 -14.788 45.794 1.00 37.66 177 PHE A N 1
ATOM 1399 C CA . PHE A 1 177 ? 45.860 -15.104 44.873 1.00 37.66 177 PHE A CA 1
ATOM 1400 C C . PHE A 1 177 ? 46.895 -13.959 44.830 1.00 37.66 177 PHE A C 1
ATOM 1402 O O . PHE A 1 177 ? 46.520 -12.783 44.855 1.00 37.66 177 PHE A O 1
ATOM 1409 N N . PRO A 1 178 ? 48.206 -14.271 44.809 1.00 44.44 178 PRO A N 1
ATOM 1410 C CA . PRO A 1 178 ? 49.263 -13.332 45.177 1.00 44.44 178 PRO A CA 1
ATOM 1411 C C . PRO A 1 178 ? 49.619 -12.319 44.078 1.00 44.44 178 PRO A C 1
ATOM 1413 O O . PRO A 1 178 ? 49.802 -12.668 42.911 1.00 44.44 178 PRO A O 1
ATOM 1416 N N . ARG A 1 179 ? 49.831 -11.062 44.499 1.00 47.25 179 ARG A N 1
ATOM 1417 C CA . ARG A 1 179 ? 50.495 -9.997 43.727 1.00 47.25 179 ARG A CA 1
ATOM 1418 C C . ARG A 1 179 ? 51.886 -10.453 43.278 1.00 47.25 179 ARG A C 1
ATOM 1420 O O . ARG A 1 179 ? 52.730 -10.766 44.117 1.00 47.25 179 ARG A O 1
ATOM 1427 N N . ARG A 1 180 ? 52.173 -10.369 41.978 1.00 44.56 180 ARG A N 1
ATOM 1428 C CA . ARG A 1 180 ? 53.550 -10.316 41.471 1.00 44.56 180 ARG A CA 1
ATOM 1429 C C . ARG A 1 180 ? 53.882 -8.888 41.044 1.00 44.56 180 ARG A C 1
ATOM 1431 O O . ARG A 1 180 ? 53.362 -8.391 40.055 1.00 44.56 180 ARG A O 1
ATOM 1438 N N . LEU A 1 181 ? 54.744 -8.256 41.837 1.00 44.25 181 LEU A N 1
ATOM 1439 C CA . LEU A 1 181 ? 55.592 -7.127 41.458 1.00 44.25 181 LEU A CA 1
ATOM 1440 C C . LEU A 1 181 ? 56.800 -7.656 40.676 1.00 44.25 181 LEU A C 1
ATOM 1442 O O . LEU A 1 181 ? 57.365 -8.677 41.070 1.00 44.25 181 LEU A O 1
ATOM 1446 N N . ARG A 1 182 ? 57.193 -6.942 39.619 1.00 39.66 182 ARG A N 1
ATOM 1447 C CA . ARG A 1 182 ? 58.536 -6.848 39.005 1.00 39.66 182 ARG A CA 1
ATOM 1448 C C . ARG A 1 182 ? 58.390 -5.928 37.784 1.00 39.66 182 ARG A C 1
ATOM 1450 O O . ARG A 1 182 ? 57.401 -6.068 37.076 1.00 39.66 182 ARG A O 1
ATOM 1457 N N . ALA A 1 183 ? 59.299 -5.027 37.455 1.00 48.78 183 ALA A N 1
ATOM 1458 C CA . ALA A 1 183 ? 60.477 -4.462 38.103 1.00 48.78 183 ALA A CA 1
ATOM 1459 C C . ALA A 1 183 ? 60.719 -3.113 37.406 1.00 48.78 183 ALA A C 1
ATOM 1461 O O . ALA A 1 183 ? 60.310 -3.011 36.225 1.00 48.78 183 ALA A O 1
#

pLDDT: mean 75.12, std 24.2, range [29.98, 98.25]

Sequence (183 aa):
MPRGGKRVRSGPMPDPSSGASERRGYTLRSLPNTEYKGRPPKFPLPPYVLRDFDKDSQEWVEDRAGSESWNERESELWGQLWRLPQARAWKQPQLKYLHYQIASYVRECVVCESPSAKAADVAVKIRLEDRIGLSEAGLQALGWKISEDNVDMASHEVPATDAEASESGMDTKIVQFPRRLRA

Organism: NCBI:txid630129

Foldseek 3Di:
DDDPDDDPPPDDQDDQPDPVCVVVVLAFDEQEQFWQPDDQDDQPDDQDWDWDQDPVVRDTDTPPVVSVVLRVQLVVVSVVVCRGSLVVVCPDPVNVVCSVLSSVLSNLVSLCVDPPRDPVSVVSNVVSCLCSCNDPNNSVVVSHDHDDPPPPPPPPDPDPDDDDDDDDDDDDDDDDDDDDDDD

Radius of gyration: 29.13 Å; Cα contacts (8 Å, |Δi|>4): 159; chains: 1; bounding box: 80×67×93 Å

Secondary structure (DSSP, 8-state):
-------TT-SPPPPTTSHHHHTTT-PPEEEPSSPP-SPPPPP-SPPP-EEEE-TTT-SEEEEHHHHHHHHHHHHHHHHHHTTSTTHHHHTSGGGGGGHHHHHHHHHHHHHHHSTT--HHHHHHHHHHHHHHT-SHHHHHHTTEEEPPP---STTS-------------------PPPP----